Protein AF-A0A0D3ITR9-F1 (afdb_monomer_lite)

Radius of gyration: 21.4 Å; chains: 1; bounding box: 62×52×59 Å

Structure (mmCIF, N/CA/C/O backbone):
data_AF-A0A0D3ITR9-F1
#
_entry.id   AF-A0A0D3ITR9-F1
#
loop_
_atom_site.group_PDB
_atom_site.id
_atom_site.type_symbol
_atom_site.label_atom_id
_atom_site.label_alt_id
_atom_site.label_comp_id
_atom_site.label_asym_id
_atom_site.label_entity_id
_atom_site.label_seq_id
_atom_site.pdbx_PDB_ins_code
_atom_site.Cartn_x
_atom_site.Cartn_y
_atom_site.Cartn_z
_atom_site.occupancy
_atom_site.B_iso_or_equiv
_atom_site.auth_seq_id
_atom_site.auth_comp_id
_atom_site.auth_asym_id
_atom_site.auth_atom_id
_atom_site.pdbx_PDB_model_num
ATOM 1 N N . MET A 1 1 ? 16.496 -7.238 1.302 1.00 46.00 1 MET A N 1
ATOM 2 C CA . MET A 1 1 ? 16.895 -7.034 -0.107 1.00 46.00 1 MET A CA 1
ATOM 3 C C . MET A 1 1 ? 17.589 -5.690 -0.346 1.00 46.00 1 MET A C 1
ATOM 5 O O . MET A 1 1 ? 17.243 -4.972 -1.275 1.00 46.00 1 MET A O 1
ATOM 9 N N . VAL A 1 2 ? 18.622 -5.363 0.435 1.00 45.81 2 VAL A N 1
ATOM 10 C CA . VAL A 1 2 ? 19.565 -4.292 0.055 1.00 45.81 2 VAL A CA 1
ATOM 11 C C . VAL A 1 2 ? 20.448 -4.773 -1.103 1.00 45.81 2 VAL A C 1
ATOM 13 O O . VAL A 1 2 ? 20.710 -4.025 -2.035 1.00 45.81 2 VAL A O 1
ATOM 16 N N . LEU A 1 3 ? 20.787 -6.069 -1.103 1.00 49.59 3 LEU A N 1
ATOM 17 C CA . LEU A 1 3 ? 21.638 -6.697 -2.112 1.00 49.59 3 LEU A CA 1
ATOM 18 C C . LEU A 1 3 ? 21.141 -6.488 -3.558 1.00 49.59 3 LEU A C 1
ATOM 20 O O . LEU A 1 3 ? 21.931 -5.997 -4.349 1.00 49.59 3 LEU A O 1
ATOM 24 N N . PRO A 1 4 ? 19.865 -6.739 -3.930 1.00 70.06 4 PRO A N 1
ATOM 25 C CA . PRO A 1 4 ? 19.417 -6.524 -5.310 1.00 70.06 4 PRO A CA 1
ATOM 26 C C . PRO A 1 4 ? 19.447 -5.055 -5.749 1.00 70.06 4 PRO A C 1
ATOM 28 O O . PRO A 1 4 ? 19.832 -4.775 -6.876 1.00 70.06 4 PRO A O 1
ATOM 31 N N . ALA A 1 5 ? 19.091 -4.111 -4.870 1.00 70.19 5 ALA A N 1
ATOM 32 C CA . ALA A 1 5 ? 19.127 -2.685 -5.203 1.00 70.19 5 ALA A CA 1
ATOM 33 C C . ALA A 1 5 ? 20.569 -2.187 -5.374 1.00 70.19 5 ALA A C 1
ATOM 35 O O . ALA A 1 5 ? 20.883 -1.551 -6.374 1.00 70.19 5 ALA A O 1
ATOM 36 N N . CYS A 1 6 ? 21.463 -2.535 -4.445 1.00 72.31 6 CYS A N 1
ATOM 37 C CA . CYS A 1 6 ? 22.879 -2.188 -4.541 1.00 72.31 6 CYS A CA 1
ATOM 38 C C . CYS A 1 6 ? 23.558 -2.846 -5.749 1.00 72.31 6 CYS A C 1
ATOM 40 O O . CYS A 1 6 ? 24.358 -2.192 -6.410 1.00 72.31 6 CYS A O 1
ATOM 42 N N . LEU A 1 7 ? 23.212 -4.098 -6.073 1.00 77.19 7 LEU A N 1
ATOM 43 C CA . LEU A 1 7 ? 23.708 -4.783 -7.270 1.00 77.19 7 LEU A CA 1
ATOM 44 C C . LEU A 1 7 ? 23.239 -4.079 -8.548 1.00 77.19 7 LEU A C 1
ATOM 46 O O . LEU A 1 7 ? 24.060 -3.820 -9.415 1.00 77.19 7 LEU A O 1
ATOM 50 N N . LEU A 1 8 ? 21.956 -3.712 -8.651 1.00 75.50 8 LEU A N 1
ATOM 51 C CA . LEU A 1 8 ? 21.431 -2.980 -9.812 1.00 75.50 8 LEU A CA 1
ATOM 52 C C . LEU A 1 8 ? 22.090 -1.609 -9.982 1.00 75.50 8 LEU A C 1
ATOM 54 O O . LEU A 1 8 ? 22.419 -1.219 -11.100 1.00 75.50 8 LEU A O 1
ATOM 58 N N . LEU A 1 9 ? 22.300 -0.889 -8.879 1.00 80.06 9 LEU A N 1
ATOM 59 C CA . LEU A 1 9 ? 22.986 0.400 -8.894 1.00 80.06 9 LEU A CA 1
ATOM 60 C C . LEU A 1 9 ? 24.448 0.246 -9.330 1.00 80.06 9 LEU A C 1
ATOM 62 O O . LEU A 1 9 ? 24.927 1.050 -10.121 1.00 80.06 9 LEU A O 1
ATOM 66 N N . ALA A 1 10 ? 25.138 -0.808 -8.888 1.00 81.38 10 ALA A N 1
ATOM 67 C CA . ALA A 1 10 ? 26.527 -1.075 -9.265 1.00 81.38 10 ALA A CA 1
ATOM 68 C C . ALA A 1 10 ? 26.725 -1.343 -10.770 1.00 81.38 10 ALA A C 1
ATOM 70 O O . ALA A 1 10 ? 27.847 -1.242 -11.258 1.00 81.38 10 ALA A O 1
ATOM 71 N N . LEU A 1 11 ? 25.655 -1.659 -11.509 1.00 82.31 11 LEU A N 1
ATOM 72 C CA . LEU A 1 11 ? 25.688 -1.833 -12.965 1.00 82.31 11 LEU A CA 1
ATOM 73 C C . LEU A 1 11 ? 25.574 -0.507 -13.737 1.00 82.31 11 LEU A C 1
ATOM 75 O O . LEU A 1 11 ? 25.723 -0.495 -14.960 1.00 82.31 11 LEU A O 1
ATOM 79 N N . LEU A 1 12 ? 25.288 0.610 -13.061 1.00 81.50 12 LEU A N 1
ATOM 80 C CA . LEU A 1 12 ? 25.178 1.913 -13.708 1.00 81.50 12 LEU A CA 1
ATOM 81 C C . LEU A 1 12 ? 26.560 2.497 -14.051 1.00 81.50 12 LEU A C 1
ATOM 83 O O . LEU A 1 12 ? 27.503 2.359 -13.270 1.00 81.50 12 LEU A O 1
ATOM 87 N N . PRO A 1 13 ? 26.677 3.254 -15.161 1.00 84.44 13 PRO A N 1
ATOM 88 C CA . PRO A 1 13 ? 27.830 4.121 -15.390 1.00 84.44 13 PRO A CA 1
ATOM 89 C C . PRO A 1 13 ? 28.063 5.056 -14.196 1.00 84.44 13 PRO A C 1
ATOM 91 O O . PRO A 1 13 ? 27.100 5.517 -13.582 1.00 84.44 13 PRO A O 1
ATOM 94 N N . LEU A 1 14 ? 29.323 5.401 -13.908 1.00 84.38 14 LEU A N 1
ATOM 95 C CA . LEU A 1 14 ? 29.707 6.143 -12.698 1.00 84.38 14 LEU A CA 1
ATOM 96 C C . LEU A 1 14 ? 28.900 7.439 -12.481 1.00 84.38 14 LEU A C 1
ATOM 98 O O . LEU A 1 14 ? 28.483 7.723 -11.361 1.00 84.38 14 LEU A O 1
ATOM 102 N N . ALA A 1 15 ? 28.627 8.195 -13.550 1.00 79.81 15 ALA A N 1
ATOM 103 C CA . ALA A 1 15 ? 27.822 9.416 -13.481 1.00 79.81 15 ALA A CA 1
ATOM 104 C C . ALA A 1 15 ? 26.361 9.148 -13.062 1.00 79.81 15 ALA A C 1
ATOM 106 O O . ALA A 1 15 ? 25.806 9.871 -12.235 1.00 79.81 15 ALA A O 1
ATOM 107 N N . ASN A 1 16 ? 25.755 8.073 -13.575 1.00 83.62 16 ASN A N 1
ATOM 108 C CA . ASN A 1 16 ? 24.384 7.678 -13.239 1.00 83.62 16 ASN A CA 1
ATOM 109 C C . ASN A 1 16 ? 24.305 7.093 -11.824 1.00 83.62 16 ASN A C 1
ATOM 111 O O . ASN A 1 16 ? 23.349 7.365 -11.100 1.00 83.62 16 ASN A O 1
ATOM 115 N N . LEU A 1 17 ? 25.326 6.336 -11.410 1.00 87.25 17 LEU A N 1
ATOM 116 C CA . LEU A 1 17 ? 25.448 5.836 -10.043 1.00 87.25 17 LEU A CA 1
ATOM 117 C C . LEU A 1 17 ? 25.541 6.992 -9.038 1.00 87.25 17 LEU A C 1
ATOM 119 O O . LEU A 1 17 ? 24.824 6.989 -8.040 1.00 87.25 17 LEU A O 1
ATOM 123 N N . ALA A 1 18 ? 26.372 8.002 -9.312 1.00 87.31 18 ALA A N 1
ATOM 124 C CA . ALA A 1 18 ? 26.504 9.174 -8.449 1.00 87.31 18 ALA A CA 1
ATOM 125 C C . ALA A 1 18 ? 25.170 9.925 -8.294 1.00 87.31 18 ALA A C 1
ATOM 127 O O . ALA A 1 18 ? 24.780 10.255 -7.174 1.00 87.31 18 ALA A O 1
ATOM 128 N N . ALA A 1 19 ? 24.433 10.130 -9.391 1.00 87.75 19 ALA A N 1
ATOM 129 C CA . ALA A 1 19 ? 23.112 10.757 -9.356 1.00 87.75 19 ALA A CA 1
ATOM 130 C C . ALA A 1 19 ? 22.083 9.925 -8.566 1.00 87.75 19 ALA A C 1
ATOM 132 O O . ALA A 1 19 ? 21.346 10.472 -7.745 1.00 87.75 19 ALA A O 1
ATOM 133 N N . ALA A 1 20 ? 22.058 8.603 -8.761 1.00 88.19 20 ALA A N 1
ATOM 134 C CA . ALA A 1 20 ? 21.160 7.708 -8.034 1.00 88.19 20 ALA A CA 1
ATOM 135 C C . ALA A 1 20 ? 21.459 7.690 -6.523 1.00 88.19 20 ALA A C 1
ATOM 137 O O . ALA A 1 20 ? 20.541 7.753 -5.706 1.00 88.19 20 ALA A O 1
ATOM 138 N N . LEU A 1 21 ? 22.737 7.667 -6.135 1.00 90.00 21 LEU A N 1
ATOM 139 C CA . LEU A 1 21 ? 23.144 7.741 -4.729 1.00 90.00 21 LEU A CA 1
ATOM 140 C C . LEU A 1 21 ? 22.855 9.115 -4.113 1.00 90.00 21 LEU A C 1
ATOM 142 O O . LEU A 1 21 ? 22.443 9.179 -2.956 1.00 90.00 21 LEU A O 1
ATOM 146 N N . ALA A 1 22 ? 23.009 10.203 -4.873 1.00 90.81 22 ALA A N 1
ATOM 147 C CA . ALA A 1 22 ? 22.623 11.540 -4.425 1.00 90.81 22 ALA A CA 1
ATOM 148 C C . ALA A 1 22 ? 21.109 11.635 -4.174 1.00 90.81 22 ALA A C 1
ATOM 150 O O . ALA A 1 22 ? 20.695 12.162 -3.141 1.00 90.81 22 ALA A O 1
ATOM 151 N N . LEU A 1 23 ? 20.287 11.063 -5.062 1.00 90.38 23 LEU A N 1
ATOM 152 C CA . LEU A 1 23 ? 18.840 10.950 -4.862 1.00 90.38 23 LEU A CA 1
ATOM 153 C C . LEU A 1 23 ? 18.510 10.138 -3.603 1.00 90.38 23 LEU A C 1
ATOM 155 O O . LEU A 1 23 ? 17.705 10.587 -2.788 1.00 90.38 23 LEU A O 1
ATOM 159 N N . ALA A 1 24 ? 19.146 8.975 -3.417 1.00 91.06 24 ALA A N 1
ATOM 160 C CA . ALA A 1 24 ? 18.960 8.164 -2.216 1.00 91.06 24 ALA A CA 1
ATOM 161 C C . ALA A 1 24 ? 19.299 8.968 -0.953 1.00 91.06 24 ALA A C 1
ATOM 163 O O . ALA A 1 24 ? 18.482 9.045 -0.044 1.00 91.06 24 ALA A O 1
ATOM 164 N N . LEU A 1 25 ? 20.455 9.635 -0.920 1.00 92.38 25 LEU A N 1
ATOM 165 C CA . LEU A 1 25 ? 20.868 10.458 0.217 1.00 92.38 25 LEU A CA 1
ATOM 166 C C . LEU A 1 25 ? 19.870 11.588 0.501 1.00 92.38 25 LEU A C 1
ATOM 168 O O . LEU A 1 25 ? 19.515 11.828 1.654 1.00 92.38 25 LEU A O 1
ATOM 172 N N . PHE A 1 26 ? 19.391 12.268 -0.539 1.00 91.56 26 PHE A N 1
ATOM 173 C CA . PHE A 1 26 ? 18.424 13.353 -0.401 1.00 91.56 26 PHE A CA 1
ATOM 174 C C . PHE A 1 26 ? 17.091 12.865 0.185 1.00 91.56 26 PHE A C 1
ATOM 176 O O . PHE A 1 26 ? 16.560 13.472 1.119 1.00 91.56 26 PHE A O 1
ATOM 183 N N . LEU A 1 27 ? 16.589 11.719 -0.288 1.00 90.88 27 LEU A N 1
ATOM 184 C CA . LEU A 1 27 ? 15.392 11.073 0.256 1.00 90.88 27 LEU A CA 1
ATOM 185 C C . LEU A 1 27 ? 15.614 10.542 1.681 1.00 90.88 27 LEU A C 1
ATOM 187 O O . LEU A 1 27 ? 14.715 10.651 2.510 1.00 90.88 27 LEU A O 1
ATOM 191 N N . SER A 1 28 ? 16.806 10.033 2.003 1.00 91.69 28 SER A N 1
ATOM 192 C CA . SER A 1 28 ? 17.183 9.611 3.359 1.00 91.69 28 SER A CA 1
ATOM 193 C C . SER A 1 28 ? 17.175 10.774 4.350 1.00 91.69 28 SER A C 1
ATOM 195 O O . SER A 1 28 ? 16.631 10.649 5.448 1.00 91.69 28 SER A O 1
ATOM 197 N N . LEU A 1 29 ? 17.739 11.923 3.968 1.00 91.25 29 LEU A N 1
ATOM 198 C CA . LEU A 1 29 ? 17.729 13.136 4.792 1.00 91.25 29 LEU A CA 1
ATOM 199 C C . LEU A 1 29 ? 16.304 13.666 4.986 1.00 91.25 29 LEU A C 1
ATOM 201 O O . LEU A 1 29 ? 15.936 14.052 6.096 1.00 91.25 29 LEU A O 1
ATOM 205 N N . SER A 1 30 ? 15.494 13.635 3.926 1.00 90.44 30 SER A N 1
ATOM 206 C CA . SER A 1 30 ? 14.067 13.954 3.983 1.00 90.44 30 SER A CA 1
ATOM 207 C C . SER A 1 30 ? 13.325 13.034 4.961 1.00 90.44 30 SER A C 1
ATOM 209 O O . SER A 1 30 ? 12.625 13.522 5.843 1.00 90.44 30 SER A O 1
ATOM 211 N N . ALA A 1 31 ? 13.515 11.716 4.856 1.00 88.06 31 ALA A N 1
ATOM 212 C CA . ALA A 1 31 ? 12.927 10.723 5.755 1.00 88.06 31 ALA A CA 1
ATOM 213 C C . ALA A 1 31 ? 13.324 10.946 7.218 1.00 88.06 31 ALA A C 1
ATOM 215 O O . ALA A 1 31 ? 12.486 10.864 8.112 1.00 88.06 31 ALA A O 1
ATOM 216 N N . TRP A 1 32 ? 14.598 11.250 7.474 1.00 89.38 32 TRP A N 1
ATOM 217 C CA . TRP A 1 32 ? 15.082 11.525 8.824 1.00 89.38 32 TRP A CA 1
ATOM 218 C C . TRP A 1 32 ? 14.385 12.743 9.446 1.00 89.38 32 TRP A C 1
ATOM 220 O O . TRP A 1 32 ? 13.970 12.687 10.605 1.00 89.38 32 TRP A O 1
ATOM 230 N N . ARG A 1 33 ? 14.193 13.822 8.672 1.00 86.56 33 ARG A N 1
ATOM 231 C CA . ARG A 1 33 ? 13.447 15.005 9.136 1.00 86.56 33 ARG A CA 1
ATOM 232 C C . ARG A 1 33 ? 11.988 14.673 9.435 1.00 86.56 33 ARG A C 1
ATOM 234 O O . ARG A 1 33 ? 11.494 15.072 10.488 1.00 86.56 33 ARG A O 1
ATOM 241 N N . MET A 1 34 ? 11.350 13.876 8.577 1.00 84.12 34 MET A N 1
ATOM 242 C CA . MET A 1 34 ? 9.985 13.389 8.795 1.00 84.12 34 MET A CA 1
ATOM 243 C C . MET A 1 34 ? 9.861 12.595 10.100 1.00 84.12 34 MET A C 1
ATOM 245 O O . MET A 1 34 ? 8.958 12.861 10.885 1.00 84.12 34 MET A O 1
ATOM 249 N N . CYS A 1 35 ? 10.795 11.678 10.387 1.00 84.06 35 CYS A N 1
ATOM 250 C CA . CYS A 1 35 ? 10.818 10.946 11.660 1.00 84.06 35 CYS A CA 1
ATOM 251 C C . CYS A 1 35 ? 10.842 11.898 12.867 1.00 84.06 35 CYS A C 1
ATOM 253 O O . CYS A 1 35 ? 10.150 11.666 13.857 1.00 84.06 35 CYS A O 1
ATOM 255 N N . ALA A 1 36 ? 11.637 12.970 12.796 1.00 82.06 36 ALA A N 1
ATOM 256 C CA . ALA A 1 36 ? 11.747 13.939 13.882 1.00 82.06 36 ALA A CA 1
ATOM 257 C C . ALA A 1 36 ? 10.463 14.771 14.068 1.00 82.06 36 ALA A C 1
ATOM 259 O O . ALA A 1 36 ? 10.112 15.112 15.198 1.00 82.06 36 ALA A O 1
ATOM 260 N N . GLU A 1 37 ? 9.762 15.106 12.984 1.00 78.50 37 GLU A N 1
ATOM 261 C CA . GLU A 1 37 ? 8.460 15.790 13.022 1.00 78.50 37 GLU A CA 1
ATOM 262 C C . GLU A 1 37 ? 7.361 14.906 13.610 1.00 78.50 37 GLU A C 1
ATOM 264 O O . GLU A 1 37 ? 6.583 15.371 14.445 1.00 78.50 37 GLU A O 1
ATOM 269 N N . ASP A 1 38 ? 7.343 13.630 13.232 1.00 77.50 38 ASP A N 1
ATOM 270 C CA . ASP A 1 38 ? 6.396 12.636 13.730 1.00 77.50 38 ASP A CA 1
ATOM 271 C C . ASP A 1 38 ? 6.494 12.448 15.243 1.00 77.50 38 ASP A C 1
ATOM 273 O O . ASP A 1 38 ? 5.473 12.468 15.924 1.00 77.50 38 ASP A O 1
ATOM 277 N N . VAL A 1 39 ? 7.715 12.344 15.783 1.00 76.12 39 VAL A N 1
ATOM 278 C CA . VAL A 1 39 ? 7.947 12.262 17.236 1.00 76.12 39 VAL A CA 1
ATOM 279 C C . VAL A 1 39 ? 7.357 13.476 17.946 1.00 76.12 39 VAL A C 1
ATOM 281 O O . VAL A 1 39 ? 6.653 13.327 18.941 1.00 76.12 39 VAL A O 1
ATOM 284 N N . ARG A 1 40 ? 7.602 14.685 17.423 1.00 76.06 40 ARG A N 1
ATOM 285 C CA . ARG A 1 40 ? 7.054 15.921 18.004 1.00 76.06 40 ARG A CA 1
ATOM 286 C C . ARG A 1 40 ? 5.525 15.932 17.958 1.00 76.06 40 ARG A C 1
ATOM 288 O O . ARG A 1 40 ? 4.890 16.289 18.945 1.00 76.06 40 ARG A O 1
ATOM 295 N N . CYS A 1 41 ? 4.945 15.514 16.835 1.00 70.06 41 CYS A N 1
ATOM 296 C CA . CYS A 1 41 ? 3.500 15.421 16.649 1.00 70.06 41 CYS A CA 1
ATOM 297 C C . CYS A 1 41 ? 2.848 14.411 17.604 1.00 70.06 41 CYS A C 1
ATOM 299 O O . CYS A 1 41 ? 1.878 14.746 18.282 1.00 70.06 41 CYS A O 1
ATOM 301 N N . ALA A 1 42 ? 3.382 13.190 17.668 1.00 73.31 42 ALA A N 1
ATOM 302 C CA . ALA A 1 42 ? 2.859 12.117 18.505 1.00 73.31 42 ALA A CA 1
ATOM 303 C C . ALA A 1 42 ? 3.012 12.440 19.998 1.00 73.31 42 ALA A C 1
ATOM 305 O O . ALA A 1 42 ? 2.080 12.225 20.768 1.00 73.31 42 ALA A O 1
ATOM 306 N N . ALA A 1 43 ? 4.139 13.030 20.413 1.00 75.88 43 ALA A N 1
ATOM 307 C CA . ALA A 1 43 ? 4.336 13.480 21.791 1.00 75.88 43 ALA A CA 1
ATOM 308 C C . ALA A 1 43 ? 3.340 14.578 22.206 1.00 75.88 43 ALA A C 1
ATOM 310 O O . ALA A 1 43 ? 2.893 14.587 23.348 1.00 75.88 43 ALA A O 1
ATOM 311 N N . ALA A 1 44 ? 2.960 15.474 21.289 1.00 76.75 44 ALA A N 1
ATOM 312 C CA . ALA A 1 44 ? 1.983 16.526 21.570 1.00 76.75 44 ALA A CA 1
ATOM 313 C C . ALA A 1 44 ? 0.532 16.013 21.635 1.00 76.75 44 ALA A C 1
ATOM 315 O O . ALA A 1 44 ? -0.273 16.569 22.378 1.00 76.75 44 ALA A O 1
ATOM 316 N N . ARG A 1 45 ? 0.183 14.981 20.852 1.00 74.31 45 ARG A N 1
ATOM 317 C CA . ARG A 1 45 ? -1.206 14.501 20.703 1.00 74.31 45 ARG A CA 1
ATOM 318 C C . ARG A 1 45 ? -1.538 13.246 21.509 1.00 74.31 45 ARG A C 1
ATOM 320 O O . ARG A 1 45 ? -2.683 13.080 21.915 1.00 74.31 45 ARG A O 1
ATOM 327 N N . ALA A 1 46 ? -0.567 12.364 21.730 1.00 73.56 46 ALA A N 1
ATOM 328 C CA . ALA A 1 46 ? -0.766 11.065 22.368 1.00 73.56 46 ALA A CA 1
ATOM 329 C C . ALA A 1 46 ? 0.461 10.643 23.215 1.00 73.56 46 ALA A C 1
ATOM 331 O O . ALA A 1 46 ? 1.058 9.589 22.950 1.00 73.56 46 ALA A O 1
ATOM 332 N N . PRO A 1 47 ? 0.851 11.439 24.236 1.00 73.19 47 PRO A N 1
ATOM 333 C CA . PRO A 1 47 ? 2.113 11.278 24.970 1.00 73.19 47 PRO A CA 1
ATOM 334 C C . PRO A 1 47 ? 2.259 9.916 25.664 1.00 73.19 47 PRO A C 1
ATOM 336 O O . PRO A 1 47 ? 3.353 9.350 25.677 1.00 73.19 47 PRO A O 1
ATOM 339 N N . ASP A 1 48 ? 1.159 9.352 26.165 1.00 74.94 48 ASP A N 1
ATOM 340 C CA . ASP A 1 48 ? 1.154 8.108 26.950 1.00 74.94 48 ASP A CA 1
ATOM 341 C C . ASP A 1 48 ? 1.106 6.831 26.099 1.00 74.94 48 ASP A C 1
ATOM 343 O O . ASP A 1 48 ? 0.976 5.720 26.614 1.00 74.94 48 ASP A O 1
ATOM 347 N N . THR A 1 49 ? 1.198 6.962 24.776 1.00 68.31 49 THR A N 1
ATOM 348 C CA . THR A 1 49 ? 1.143 5.815 23.868 1.00 68.31 49 THR A CA 1
ATOM 349 C C . THR A 1 49 ? 2.540 5.314 23.508 1.00 68.31 49 THR A C 1
ATOM 351 O O . THR A 1 49 ? 3.490 6.096 23.471 1.00 68.31 49 THR A O 1
ATOM 354 N N . PRO A 1 50 ? 2.702 4.029 23.140 1.00 63.88 50 PRO A N 1
ATOM 355 C CA . PRO A 1 50 ? 3.973 3.520 22.615 1.00 63.88 50 PRO A CA 1
ATOM 356 C C . PRO A 1 50 ? 4.492 4.278 21.378 1.00 63.88 50 PRO A C 1
ATOM 358 O O . PRO A 1 50 ? 5.675 4.189 21.054 1.00 63.88 50 PRO A O 1
ATOM 361 N N . TYR A 1 51 ? 3.622 5.028 20.695 1.00 64.00 51 TYR A N 1
ATOM 362 C CA . TYR A 1 51 ? 3.919 5.770 19.473 1.00 64.00 51 TYR A CA 1
ATOM 363 C C . TYR A 1 51 ? 4.555 7.146 19.718 1.00 64.00 51 TYR A C 1
ATOM 365 O O . TYR A 1 51 ? 5.227 7.665 18.828 1.00 64.00 51 TYR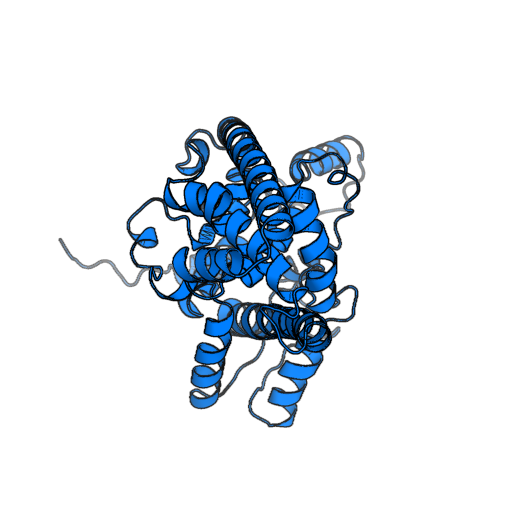 A O 1
ATOM 373 N N . SER A 1 52 ? 4.435 7.713 20.926 1.00 68.81 52 SER A N 1
ATOM 374 C CA . SER A 1 52 ? 5.061 9.001 21.279 1.00 68.81 52 SER A CA 1
ATOM 375 C C . SER A 1 52 ? 6.591 8.960 21.246 1.00 68.81 52 SER A C 1
ATOM 377 O O . SER A 1 52 ? 7.252 9.992 21.143 1.00 68.81 52 SER A O 1
ATOM 379 N N . ARG A 1 53 ? 7.166 7.752 21.292 1.00 71.38 53 ARG A N 1
ATOM 380 C CA . ARG A 1 53 ? 8.613 7.502 21.250 1.00 71.38 53 ARG A CA 1
ATOM 381 C C . ARG A 1 53 ? 9.190 7.486 19.831 1.00 71.38 53 ARG A C 1
ATOM 383 O O . ARG A 1 53 ? 10.404 7.361 19.685 1.00 71.38 53 ARG A O 1
ATOM 390 N N . GLY A 1 54 ? 8.346 7.626 18.807 1.00 73.88 54 GLY A N 1
ATOM 391 C CA . GLY A 1 54 ? 8.755 7.610 17.406 1.00 73.88 54 GLY A CA 1
ATOM 392 C C . GLY A 1 54 ? 8.825 6.221 16.773 1.00 73.88 54 GLY A C 1
ATOM 393 O O . GLY A 1 54 ? 8.477 5.217 17.404 1.00 73.88 54 GLY A O 1
ATOM 394 N N . PRO A 1 55 ? 9.275 6.155 15.507 1.00 78.44 55 PRO A N 1
ATOM 395 C CA . PRO A 1 55 ? 9.405 4.899 14.783 1.00 78.44 55 PRO A CA 1
ATOM 396 C C . PRO A 1 55 ? 10.430 3.983 15.456 1.00 78.44 55 PRO A C 1
ATOM 398 O O . PRO A 1 55 ? 11.496 4.422 15.891 1.00 78.44 55 PRO A O 1
ATOM 401 N N . ASN A 1 56 ? 10.136 2.683 15.498 1.00 78.81 56 ASN A N 1
ATOM 402 C CA . ASN A 1 56 ? 11.110 1.696 15.960 1.00 78.81 56 ASN A CA 1
ATOM 403 C C . ASN A 1 56 ? 12.296 1.586 14.975 1.00 78.81 56 ASN A C 1
ATOM 405 O O . ASN A 1 56 ? 12.235 2.076 13.845 1.00 78.81 56 ASN A O 1
ATOM 409 N N . GLY A 1 57 ? 13.373 0.900 15.374 1.00 79.31 57 GLY A N 1
ATOM 410 C CA . GLY A 1 57 ? 14.569 0.756 14.534 1.00 79.31 57 GLY A CA 1
ATOM 411 C C . GLY A 1 57 ? 14.287 0.179 13.139 1.00 79.31 57 GLY A C 1
ATOM 412 O O . GLY A 1 57 ? 14.870 0.640 12.163 1.00 79.31 57 GLY A O 1
ATOM 413 N N . TYR A 1 58 ? 13.340 -0.757 13.013 1.00 77.50 58 TYR A N 1
ATOM 414 C CA . TYR A 1 58 ? 12.957 -1.331 11.720 1.00 77.50 58 TYR A CA 1
ATOM 415 C C . TYR A 1 58 ? 12.230 -0.325 10.827 1.00 77.50 58 TYR A C 1
ATOM 417 O O . TYR A 1 58 ? 12.583 -0.191 9.656 1.00 77.50 58 TYR A O 1
ATOM 425 N N . GLN A 1 59 ? 11.245 0.397 11.367 1.00 79.81 59 GLN A N 1
ATOM 426 C CA . GLN A 1 59 ? 10.538 1.464 10.654 1.00 79.81 59 GLN A CA 1
ATOM 427 C C . GLN A 1 59 ? 11.520 2.558 10.229 1.00 79.81 59 GLN A C 1
ATOM 429 O O . GLN A 1 59 ? 11.535 2.962 9.068 1.00 79.81 59 GLN A O 1
ATOM 434 N N . PHE A 1 60 ? 12.406 2.970 11.138 1.00 83.75 60 PHE A N 1
ATOM 435 C CA . PHE A 1 60 ? 13.432 3.963 10.856 1.00 83.75 60 PHE A CA 1
ATOM 436 C C . PHE A 1 60 ? 14.357 3.508 9.722 1.00 83.75 60 PHE A C 1
ATOM 438 O O . PHE A 1 60 ? 14.504 4.228 8.737 1.00 83.75 60 PHE A O 1
ATOM 445 N N . THR A 1 61 ? 14.934 2.302 9.794 1.00 83.44 61 THR A N 1
ATOM 446 C CA . THR A 1 61 ? 15.786 1.753 8.723 1.00 83.44 61 THR A CA 1
ATOM 447 C C . THR A 1 61 ? 15.027 1.606 7.405 1.00 83.44 61 THR A C 1
ATOM 449 O O . THR A 1 61 ? 15.577 1.885 6.339 1.00 83.44 61 THR A O 1
ATOM 452 N N . MET A 1 62 ? 13.759 1.198 7.449 1.00 81.25 62 MET A N 1
ATOM 453 C CA . MET A 1 62 ? 12.942 1.046 6.250 1.00 81.25 62 MET A CA 1
ATOM 454 C C . MET A 1 62 ? 12.770 2.378 5.513 1.00 81.25 62 MET A C 1
ATOM 456 O O . MET A 1 62 ? 13.050 2.431 4.317 1.00 81.25 62 MET A O 1
ATOM 460 N N . VAL A 1 63 ? 12.392 3.454 6.207 1.00 82.00 63 VAL A N 1
ATOM 461 C CA . VAL A 1 63 ? 12.092 4.742 5.553 1.00 82.00 63 VAL A CA 1
ATOM 462 C C . VAL A 1 63 ? 13.351 5.557 5.264 1.00 82.00 63 VAL A C 1
ATOM 464 O O . VAL A 1 63 ? 13.411 6.238 4.247 1.00 82.00 63 VAL A O 1
ATOM 467 N N . THR A 1 64 ? 14.376 5.485 6.117 1.00 87.12 64 THR A N 1
ATOM 468 C CA . THR A 1 64 ? 15.603 6.289 5.947 1.00 87.12 64 THR A CA 1
ATOM 469 C C . THR A 1 64 ? 16.664 5.619 5.084 1.00 87.12 64 THR A C 1
ATOM 471 O O . THR A 1 64 ? 17.526 6.315 4.559 1.00 87.12 64 THR A O 1
ATOM 474 N N . VAL A 1 65 ? 16.617 4.296 4.900 1.00 85.94 65 VAL A N 1
ATOM 475 C CA . VAL A 1 65 ? 17.640 3.559 4.139 1.00 85.94 65 VAL A CA 1
ATOM 476 C C . VAL A 1 65 ? 17.018 2.749 3.010 1.00 85.94 65 VAL A C 1
ATOM 478 O O . VAL A 1 65 ? 17.355 2.957 1.846 1.00 85.94 65 VAL A O 1
ATOM 481 N N . LEU A 1 66 ? 16.111 1.820 3.326 1.00 82.75 66 LEU A N 1
ATOM 482 C CA . LEU A 1 66 ? 15.640 0.845 2.335 1.00 82.75 66 LEU A CA 1
ATOM 483 C C . LEU A 1 66 ? 14.808 1.495 1.227 1.00 82.75 66 LEU A C 1
ATOM 485 O O . LEU A 1 66 ? 15.081 1.254 0.052 1.00 82.75 66 LEU A O 1
ATOM 489 N N . LEU A 1 67 ? 13.835 2.329 1.595 1.00 81.88 67 LEU A N 1
ATOM 490 C CA . LEU A 1 67 ? 12.957 3.022 0.657 1.00 81.88 67 LEU A CA 1
ATOM 491 C C . LEU A 1 67 ? 13.754 3.963 -0.274 1.00 81.88 67 LEU A C 1
ATOM 493 O O . LEU A 1 67 ? 13.626 3.805 -1.488 1.00 81.88 67 LEU A O 1
ATOM 497 N N . PRO A 1 68 ? 14.638 4.857 0.218 1.00 86.94 68 PRO A N 1
ATOM 498 C CA . PRO A 1 68 ? 15.488 5.688 -0.636 1.00 86.94 68 PRO A CA 1
ATOM 499 C C . PRO A 1 68 ? 16.354 4.903 -1.623 1.00 86.94 68 PRO A C 1
ATOM 501 O O . PRO A 1 68 ? 16.410 5.257 -2.799 1.00 86.94 68 PRO A O 1
ATOM 504 N N . LEU A 1 69 ? 16.993 3.814 -1.178 1.00 84.81 69 LEU A N 1
ATOM 505 C CA . LEU A 1 69 ? 17.819 2.973 -2.052 1.00 84.81 69 LEU A CA 1
ATOM 506 C C . LEU A 1 69 ? 16.993 2.275 -3.137 1.00 84.81 69 LEU A C 1
ATOM 508 O O . LEU A 1 69 ? 17.453 2.125 -4.267 1.00 84.81 69 LEU A O 1
ATOM 512 N N . GLN A 1 70 ? 15.777 1.849 -2.805 1.00 81.56 70 GLN A N 1
ATOM 513 C CA . GLN A 1 70 ? 14.870 1.202 -3.750 1.00 81.56 70 GLN A CA 1
ATOM 514 C C . GLN A 1 70 ? 14.266 2.184 -4.757 1.00 81.56 70 GLN A C 1
ATOM 516 O O . GLN A 1 70 ? 14.089 1.836 -5.921 1.00 81.56 70 GLN A O 1
ATOM 521 N N . VAL A 1 71 ? 13.975 3.415 -4.334 1.00 83.00 71 VAL A N 1
ATOM 522 C CA . VAL A 1 71 ? 13.576 4.489 -5.252 1.00 83.00 71 VAL A CA 1
ATOM 523 C C . VAL A 1 71 ? 14.739 4.831 -6.179 1.00 83.00 71 VAL A C 1
ATOM 525 O O . VAL A 1 71 ? 14.556 4.911 -7.391 1.00 83.00 71 VAL A O 1
ATOM 528 N N . ALA A 1 72 ? 15.952 4.966 -5.641 1.00 85.50 72 ALA A N 1
ATOM 529 C CA . ALA A 1 72 ? 17.140 5.227 -6.442 1.00 85.50 72 ALA A CA 1
ATOM 530 C C . ALA A 1 72 ? 17.418 4.112 -7.459 1.00 85.50 72 ALA A C 1
ATOM 532 O O . ALA A 1 72 ? 17.780 4.412 -8.596 1.00 85.50 72 ALA A O 1
ATOM 533 N N . SER A 1 73 ? 17.194 2.840 -7.112 1.00 83.19 73 SER A N 1
ATOM 534 C CA . SER A 1 73 ? 17.380 1.736 -8.060 1.00 83.19 73 SER A CA 1
ATOM 535 C C . SER A 1 73 ? 16.369 1.733 -9.211 1.00 83.19 73 SER A C 1
ATOM 537 O O . SER A 1 73 ? 16.638 1.110 -10.236 1.00 83.19 73 SER A O 1
ATOM 539 N N . LEU A 1 74 ? 15.251 2.471 -9.127 1.00 81.75 74 LEU A N 1
ATOM 540 C CA . LEU A 1 74 ? 14.369 2.669 -10.284 1.00 81.75 74 LEU A CA 1
ATOM 541 C C . LEU A 1 74 ? 15.023 3.478 -11.406 1.00 81.75 74 LEU A C 1
ATOM 543 O O . LEU A 1 74 ? 14.617 3.338 -12.557 1.00 81.75 74 LEU A O 1
ATOM 547 N N . THR A 1 75 ? 16.058 4.273 -11.117 1.00 81.25 75 THR A N 1
ATOM 548 C CA . THR A 1 75 ? 16.824 4.965 -12.169 1.00 81.25 75 THR A CA 1
ATOM 549 C C . THR A 1 75 ? 17.478 3.976 -13.141 1.00 81.25 75 THR A C 1
ATOM 551 O O . THR A 1 75 ? 17.657 4.296 -14.317 1.00 81.25 75 THR A O 1
ATOM 554 N N . CYS A 1 76 ? 17.727 2.733 -12.707 1.00 80.81 76 CYS A N 1
ATOM 555 C CA . CYS A 1 76 ? 18.204 1.657 -13.571 1.00 80.81 76 CYS A CA 1
ATOM 556 C C . CYS A 1 76 ? 17.204 1.287 -14.677 1.00 80.81 76 CYS A C 1
ATOM 558 O O . CYS A 1 76 ? 17.634 0.820 -15.727 1.00 80.81 76 CYS A O 1
ATOM 560 N N . LEU A 1 77 ? 15.896 1.527 -14.494 1.00 79.12 77 LEU A N 1
ATOM 561 C CA . LEU A 1 77 ? 14.879 1.238 -15.518 1.00 79.12 77 LEU A CA 1
ATOM 562 C C . LEU A 1 77 ? 15.055 2.078 -16.784 1.00 79.12 77 LEU A C 1
ATOM 564 O O . LEU A 1 77 ? 14.679 1.640 -17.867 1.00 79.12 77 LEU A O 1
ATOM 568 N N . ALA A 1 78 ? 15.639 3.269 -16.650 1.00 77.50 78 ALA A N 1
ATOM 569 C CA . ALA A 1 78 ? 15.944 4.147 -17.772 1.00 77.50 78 ALA A CA 1
ATOM 570 C C . ALA A 1 78 ? 17.291 3.817 -18.439 1.00 77.50 78 ALA A C 1
ATOM 572 O O . ALA A 1 78 ? 17.633 4.435 -19.443 1.00 77.50 78 ALA A O 1
ATOM 573 N N . SER A 1 79 ? 18.067 2.870 -17.896 1.00 78.44 79 SER A N 1
ATOM 574 C CA . SER A 1 79 ? 19.394 2.523 -18.401 1.00 78.44 79 SER A CA 1
ATOM 575 C C . SER A 1 79 ? 19.340 1.294 -19.315 1.00 78.44 79 SER A C 1
ATOM 577 O O . SER A 1 79 ? 19.131 0.186 -18.816 1.00 78.44 79 SER A O 1
ATOM 579 N N . PRO A 1 80 ? 19.625 1.431 -20.626 1.00 76.56 80 PRO A N 1
ATOM 580 C CA . PRO A 1 80 ? 19.709 0.292 -21.544 1.00 76.56 80 PRO A CA 1
ATOM 581 C C . PRO A 1 80 ? 20.787 -0.734 -21.165 1.00 76.56 80 PRO A C 1
ATOM 583 O O . PRO A 1 80 ? 20.706 -1.891 -21.562 1.00 76.56 80 PRO A O 1
ATOM 586 N N . ALA A 1 81 ? 21.790 -0.315 -20.384 1.00 75.75 81 ALA A N 1
ATOM 587 C CA . ALA A 1 81 ? 22.853 -1.183 -19.881 1.00 75.75 81 ALA A CA 1
ATOM 588 C C . ALA A 1 81 ? 22.356 -2.196 -18.835 1.00 75.75 81 ALA A C 1
ATOM 590 O O . ALA A 1 81 ? 22.980 -3.235 -18.644 1.00 75.75 81 ALA A O 1
ATOM 591 N N . VAL A 1 82 ? 21.238 -1.893 -18.165 1.00 75.69 82 VAL A N 1
ATOM 592 C CA . VAL A 1 82 ? 20.642 -2.738 -17.118 1.00 75.69 82 VAL A CA 1
ATOM 593 C C . VAL A 1 82 ? 19.316 -3.339 -17.585 1.00 75.69 82 VAL A C 1
ATOM 595 O O . VAL A 1 82 ? 19.019 -4.494 -17.289 1.00 75.69 82 VAL A O 1
ATOM 598 N N . VAL A 1 83 ? 18.523 -2.574 -18.338 1.00 80.12 83 VAL A N 1
ATOM 599 C CA . VAL A 1 83 ? 17.215 -2.979 -18.856 1.00 80.12 83 VAL A CA 1
ATOM 600 C C . VAL A 1 83 ? 17.233 -2.904 -20.385 1.00 80.12 83 VAL A C 1
ATOM 602 O O . VAL A 1 83 ? 17.179 -1.803 -20.926 1.00 80.12 83 VAL A O 1
ATOM 605 N N . PRO A 1 84 ? 17.236 -4.045 -21.103 1.00 81.75 84 PRO A N 1
ATOM 606 C CA . PRO A 1 84 ? 17.323 -4.064 -22.569 1.00 81.75 84 PRO A CA 1
ATOM 607 C C . PRO A 1 84 ? 16.202 -3.294 -23.285 1.00 81.75 84 PRO A C 1
ATOM 609 O O . PRO A 1 84 ? 16.386 -2.797 -24.395 1.00 81.75 84 PRO A O 1
ATOM 612 N N . HIS A 1 85 ? 15.030 -3.184 -22.650 1.00 85.12 85 HIS A N 1
ATOM 613 C CA . HIS A 1 85 ? 13.843 -2.526 -23.197 1.00 85.12 85 HIS A CA 1
ATOM 614 C C . HIS A 1 85 ? 13.277 -1.495 -22.202 1.00 85.12 85 HIS A C 1
ATOM 616 O O . HIS A 1 85 ? 12.251 -1.751 -21.564 1.00 85.12 85 HIS A O 1
ATOM 622 N N . PRO A 1 86 ? 13.920 -0.323 -22.043 1.00 82.25 86 PRO A N 1
ATOM 623 C CA . PRO A 1 86 ? 13.565 0.644 -21.001 1.00 82.25 86 PRO A CA 1
ATOM 624 C C . PRO A 1 86 ? 12.151 1.213 -21.180 1.00 82.25 86 PRO A C 1
ATOM 626 O O . PRO A 1 86 ? 11.423 1.356 -20.206 1.00 82.25 86 PRO A O 1
ATOM 629 N N . LEU A 1 87 ? 11.701 1.446 -22.420 1.00 85.19 87 LEU A N 1
ATOM 630 C CA . LEU A 1 87 ? 10.329 1.899 -22.689 1.00 85.19 87 LEU A CA 1
ATOM 631 C C . LEU A 1 87 ? 9.281 0.876 -22.230 1.00 85.19 87 LEU A C 1
ATOM 633 O O . LEU A 1 87 ? 8.285 1.248 -21.616 1.00 85.19 87 LEU A O 1
ATOM 637 N N . LEU A 1 88 ? 9.523 -0.416 -22.475 1.00 83.94 88 LEU A N 1
ATOM 638 C CA . LEU A 1 88 ? 8.626 -1.471 -22.011 1.00 83.94 88 LEU A CA 1
ATOM 639 C C . LEU A 1 88 ? 8.602 -1.532 -20.480 1.00 83.94 88 LEU A C 1
ATOM 641 O O . LEU A 1 88 ? 7.532 -1.667 -19.899 1.00 83.94 88 LEU A O 1
ATOM 645 N N . ALA A 1 89 ? 9.753 -1.381 -19.821 1.00 80.12 89 ALA A N 1
ATOM 646 C CA . ALA A 1 89 ? 9.826 -1.352 -18.363 1.00 80.12 89 ALA A CA 1
ATOM 647 C C . ALA A 1 89 ? 9.104 -0.136 -17.757 1.00 80.12 89 ALA A C 1
ATOM 649 O O . ALA A 1 89 ? 8.402 -0.276 -16.753 1.00 80.12 89 ALA A O 1
ATOM 650 N N . LEU A 1 90 ? 9.215 1.033 -18.395 1.00 79.94 90 LEU A N 1
ATOM 651 C CA . LEU A 1 90 ? 8.508 2.253 -18.000 1.00 79.94 90 LEU A CA 1
ATOM 652 C C . LEU A 1 90 ? 6.986 2.136 -18.162 1.00 79.94 90 LEU A C 1
ATOM 654 O O . LEU A 1 90 ? 6.259 2.748 -17.388 1.00 79.94 90 LEU A O 1
ATOM 658 N N . LEU A 1 91 ? 6.497 1.332 -19.112 1.00 82.94 91 LEU A N 1
ATOM 659 C CA . LEU A 1 91 ? 5.067 1.026 -19.262 1.00 82.94 91 LEU A CA 1
ATOM 660 C C . LEU A 1 91 ? 4.600 -0.096 -18.321 1.00 82.94 91 LEU A C 1
ATOM 662 O O . LEU A 1 91 ? 3.498 -0.042 -17.775 1.00 82.94 91 LEU A O 1
ATOM 666 N N . ALA A 1 92 ? 5.438 -1.111 -18.105 1.00 82.19 92 ALA A N 1
ATOM 667 C CA . ALA A 1 92 ? 5.117 -2.263 -17.270 1.00 82.19 92 ALA A CA 1
ATOM 668 C C . ALA A 1 92 ? 5.038 -1.905 -15.780 1.00 82.19 92 ALA A C 1
ATOM 670 O O . ALA A 1 92 ? 4.213 -2.469 -15.060 1.00 82.19 92 ALA A O 1
ATOM 671 N N . LEU A 1 93 ? 5.863 -0.964 -15.307 1.00 80.19 93 LEU A N 1
ATOM 672 C CA . LEU A 1 93 ? 5.879 -0.567 -13.900 1.00 80.19 93 LEU A CA 1
ATOM 673 C C . LEU A 1 93 ? 4.528 0.032 -13.450 1.00 80.19 93 LEU A C 1
ATOM 675 O O . LEU A 1 93 ? 3.956 -0.513 -12.508 1.00 80.19 93 LEU A O 1
ATOM 679 N N . PRO A 1 94 ? 3.951 1.062 -14.102 1.00 79.44 94 PRO A N 1
ATOM 680 C CA . PRO A 1 94 ? 2.616 1.562 -13.767 1.00 79.44 94 PRO A CA 1
ATOM 681 C C . PRO A 1 94 ? 1.532 0.480 -13.800 1.00 79.44 94 PRO A C 1
ATOM 683 O O . PRO A 1 94 ? 0.710 0.416 -12.888 1.00 79.44 94 PRO A O 1
ATOM 686 N N . ALA A 1 95 ? 1.551 -0.409 -14.799 1.00 83.19 95 ALA A N 1
ATOM 687 C CA . ALA A 1 95 ? 0.593 -1.512 -14.891 1.00 83.19 95 ALA A CA 1
ATOM 688 C C . ALA A 1 95 ? 0.704 -2.470 -13.691 1.00 83.19 95 ALA A C 1
ATOM 690 O O . ALA A 1 95 ? -0.306 -2.853 -13.096 1.00 83.19 95 ALA A O 1
ATOM 691 N N . LEU A 1 96 ? 1.932 -2.804 -13.281 1.00 84.38 96 LEU A N 1
ATOM 692 C CA . LEU A 1 96 ? 2.192 -3.609 -12.090 1.00 84.38 96 LEU A CA 1
ATOM 693 C C . LEU A 1 96 ? 1.704 -2.911 -10.813 1.00 84.38 96 LEU A C 1
ATOM 695 O O . LEU A 1 96 ? 1.142 -3.570 -9.938 1.00 84.38 96 LEU A O 1
ATOM 699 N N . LEU A 1 97 ? 1.888 -1.592 -10.701 1.00 82.00 97 LEU A N 1
ATOM 700 C CA . LEU A 1 97 ? 1.397 -0.805 -9.566 1.00 82.00 97 LEU A CA 1
ATOM 701 C C . LEU A 1 97 ? -0.133 -0.826 -9.501 1.00 82.00 97 LEU A C 1
ATOM 703 O O . LEU A 1 97 ? -0.696 -1.128 -8.452 1.00 82.00 97 LEU A O 1
ATOM 707 N N . VAL A 1 98 ? -0.818 -0.596 -10.624 1.00 84.81 98 VAL A N 1
ATOM 708 C CA . VAL A 1 98 ? -2.286 -0.680 -10.693 1.00 84.81 98 VAL A CA 1
ATOM 709 C C . VAL A 1 98 ? -2.777 -2.084 -10.335 1.00 84.81 98 VAL A C 1
ATOM 711 O O . VAL A 1 98 ? -3.750 -2.213 -9.598 1.00 84.81 98 VAL A O 1
ATOM 714 N N . PHE A 1 99 ? -2.095 -3.146 -10.770 1.00 88.25 99 PHE A N 1
ATOM 715 C CA . PHE A 1 99 ? -2.460 -4.514 -10.396 1.00 88.25 99 PHE A CA 1
ATOM 716 C C . PHE A 1 99 ? -2.271 -4.790 -8.896 1.00 88.25 99 PHE A C 1
ATOM 718 O O . PHE A 1 99 ? -3.190 -5.270 -8.226 1.00 88.25 99 PHE A O 1
ATOM 725 N N . LYS A 1 100 ? -1.100 -4.465 -8.335 1.00 87.38 100 LYS A N 1
ATOM 726 C CA . LYS A 1 100 ? -0.815 -4.687 -6.907 1.00 87.38 100 LYS A CA 1
ATOM 727 C C . LYS A 1 100 ? -1.762 -3.888 -6.011 1.00 87.38 100 LYS A C 1
ATOM 729 O O . LYS A 1 100 ? -2.249 -4.411 -5.012 1.00 87.38 100 LYS A O 1
ATOM 734 N N . ASN A 1 101 ? -2.066 -2.652 -6.386 1.00 85.88 101 ASN A N 1
ATOM 735 C CA . ASN A 1 101 ? -2.844 -1.749 -5.544 1.00 85.88 101 ASN A CA 1
ATOM 736 C C . ASN A 1 101 ? -4.342 -1.884 -5.789 1.00 85.88 101 ASN A C 1
ATOM 738 O O . ASN A 1 101 ? -5.108 -1.980 -4.840 1.00 85.88 101 ASN A O 1
ATOM 742 N N . GLY A 1 102 ? -4.762 -1.947 -7.049 1.00 89.00 102 GLY A N 1
ATOM 743 C CA . GLY A 1 102 ? -6.165 -2.058 -7.428 1.00 89.00 102 GLY A CA 1
ATOM 744 C C . GLY A 1 102 ? -6.729 -3.452 -7.206 1.00 89.00 102 GLY A C 1
ATOM 745 O O . GLY A 1 102 ? -7.811 -3.592 -6.651 1.00 89.00 102 GLY A O 1
ATOM 746 N N . VAL A 1 103 ? -5.997 -4.501 -7.582 1.00 93.00 103 VAL A N 1
ATOM 747 C CA . VAL A 1 103 ? -6.504 -5.875 -7.455 1.00 93.00 103 VAL A CA 1
ATOM 748 C C . VAL A 1 103 ? -6.090 -6.491 -6.126 1.00 93.00 103 VAL A C 1
ATOM 750 O O . VAL A 1 103 ? -6.948 -6.880 -5.334 1.00 93.00 103 VAL A O 1
ATOM 753 N N . CYS A 1 104 ? -4.784 -6.576 -5.861 1.00 92.44 104 CYS A N 1
ATOM 754 C CA . CYS A 1 104 ? -4.291 -7.351 -4.720 1.00 92.44 104 CYS A CA 1
ATOM 755 C C . CYS A 1 104 ? -4.654 -6.684 -3.385 1.00 92.44 104 CYS A C 1
ATOM 757 O O . CYS A 1 104 ? -5.193 -7.345 -2.503 1.00 92.44 104 CYS A O 1
ATOM 759 N N . MET A 1 105 ? -4.405 -5.381 -3.241 1.00 91.00 105 MET A N 1
ATOM 760 C CA . MET A 1 105 ? -4.756 -4.640 -2.027 1.00 91.00 105 MET A CA 1
ATOM 761 C C . MET A 1 105 ? -6.241 -4.238 -2.019 1.00 91.00 105 MET A C 1
ATOM 763 O O . MET A 1 105 ? -6.999 -4.752 -1.198 1.00 91.00 105 MET A O 1
ATOM 767 N N . SER A 1 106 ? -6.677 -3.377 -2.946 1.00 92.38 106 SER A N 1
ATOM 768 C CA . SER A 1 106 ? -7.997 -2.730 -2.882 1.00 92.38 106 SER A CA 1
ATOM 769 C C . SER A 1 106 ? -9.156 -3.716 -3.056 1.00 92.38 106 SER A C 1
ATOM 771 O O . SER A 1 106 ? -10.066 -3.778 -2.231 1.00 92.38 106 SER A O 1
ATOM 773 N N . VAL A 1 107 ? -9.153 -4.552 -4.094 1.00 94.94 107 VAL A N 1
ATOM 774 C CA . VAL A 1 107 ? -10.275 -5.485 -4.285 1.00 94.94 107 VAL A CA 1
ATOM 775 C C . VAL A 1 107 ? -10.197 -6.673 -3.324 1.00 94.94 107 VAL A C 1
ATOM 777 O O . VAL A 1 107 ? -11.194 -7.022 -2.691 1.00 94.94 107 VAL A O 1
ATOM 780 N N . ILE A 1 108 ? -9.028 -7.303 -3.195 1.00 96.19 108 ILE A N 1
ATOM 781 C CA . ILE A 1 108 ? -8.902 -8.571 -2.466 1.00 96.19 108 ILE A CA 1
ATOM 782 C C . ILE A 1 108 ? -8.715 -8.363 -0.959 1.00 96.19 108 ILE A C 1
ATOM 784 O O . ILE A 1 108 ? -9.550 -8.823 -0.180 1.00 96.19 108 ILE A O 1
ATOM 788 N N . LEU A 1 109 ? -7.630 -7.719 -0.513 1.00 93.31 109 LEU A N 1
ATOM 789 C CA . LEU A 1 109 ? -7.379 -7.558 0.928 1.00 93.31 109 LEU A CA 1
ATOM 790 C C . LEU A 1 109 ? -8.429 -6.648 1.579 1.00 93.31 109 LEU A C 1
ATOM 792 O O . LEU A 1 109 ? -8.930 -6.947 2.664 1.00 93.31 109 LEU A O 1
ATOM 796 N N . HIS A 1 110 ? -8.808 -5.577 0.888 1.00 93.94 110 HIS A N 1
ATOM 797 C CA . HIS A 1 110 ? -9.696 -4.561 1.420 1.00 93.94 110 HIS A CA 1
ATOM 798 C C . HIS A 1 110 ? -11.179 -4.919 1.255 1.00 93.94 110 HIS A C 1
ATOM 800 O O . HIS A 1 110 ? -11.868 -5.164 2.248 1.00 93.94 110 HIS A O 1
ATOM 806 N N . ARG A 1 111 ? -11.703 -4.989 0.031 1.00 94.81 111 ARG A N 1
ATOM 807 C CA . ARG A 1 111 ? -13.156 -5.151 -0.171 1.00 94.81 111 ARG A CA 1
ATOM 808 C C . ARG A 1 111 ? -13.643 -6.567 0.121 1.00 94.81 111 ARG A C 1
ATOM 810 O O . ARG A 1 111 ? -14.639 -6.734 0.822 1.00 94.81 111 ARG A O 1
ATOM 817 N N . TRP A 1 112 ? -12.939 -7.588 -0.364 1.00 96.50 112 TRP A N 1
ATOM 818 C CA . TRP A 1 112 ? -13.307 -8.984 -0.115 1.00 96.50 112 TRP A CA 1
ATOM 819 C C . TRP A 1 112 ? -12.981 -9.428 1.313 1.00 96.50 112 TRP A C 1
ATOM 821 O O . TRP A 1 112 ? -13.887 -9.795 2.058 1.00 96.50 112 TRP A O 1
ATOM 831 N N . ALA A 1 113 ? -11.711 -9.381 1.723 1.00 95.88 113 ALA A N 1
ATOM 832 C CA . ALA A 1 113 ? -11.306 -9.960 3.002 1.00 95.88 113 ALA A CA 1
ATOM 833 C C . ALA A 1 113 ? -11.710 -9.100 4.212 1.00 95.88 113 ALA A C 1
ATOM 835 O O . ALA A 1 113 ? -12.222 -9.638 5.199 1.00 95.88 113 ALA A O 1
ATOM 836 N N . ALA A 1 114 ? -11.518 -7.776 4.166 1.00 94.56 114 ALA A N 1
ATOM 837 C CA . ALA A 1 114 ? -11.861 -6.920 5.303 1.00 94.56 114 ALA A CA 1
ATOM 838 C C . ALA A 1 114 ? -13.362 -6.627 5.389 1.00 94.56 114 ALA A C 1
ATOM 840 O O . ALA A 1 114 ? -13.933 -6.761 6.475 1.00 94.56 114 ALA A O 1
ATOM 841 N N . HIS A 1 115 ? -14.007 -6.302 4.266 1.00 95.19 115 HIS A N 1
ATOM 842 C CA . HIS A 1 115 ? -15.397 -5.823 4.260 1.00 95.19 115 HIS A CA 1
ATOM 843 C C . HIS A 1 115 ? -16.447 -6.818 3.784 1.00 95.19 115 HIS A C 1
ATOM 845 O O . HIS A 1 115 ? -17.633 -6.522 3.913 1.00 95.19 115 HIS A O 1
ATOM 851 N N . ALA A 1 116 ? -16.044 -7.994 3.293 1.00 94.38 116 ALA A N 1
ATOM 852 C CA . ALA A 1 116 ? -16.963 -8.995 2.746 1.00 94.38 116 ALA A CA 1
ATOM 853 C C . ALA A 1 116 ? -17.934 -8.399 1.706 1.00 94.38 116 ALA A C 1
ATOM 855 O O . ALA A 1 116 ? -19.115 -8.733 1.668 1.00 94.38 116 ALA A O 1
ATOM 856 N N . ALA A 1 117 ? -17.429 -7.498 0.858 1.00 93.31 117 ALA A N 1
ATOM 857 C CA . ALA A 1 117 ? -18.222 -6.771 -0.134 1.00 93.31 117 ALA A CA 1
ATOM 858 C C . ALA A 1 117 ? -18.813 -7.668 -1.241 1.00 93.31 117 ALA A C 1
ATOM 860 O O . ALA A 1 117 ? -19.709 -7.260 -1.982 1.00 93.31 117 ALA A O 1
ATOM 861 N N . PHE A 1 118 ? -18.282 -8.883 -1.370 1.00 95.19 118 PHE A N 1
ATOM 862 C CA . PHE A 1 118 ? -18.795 -9.965 -2.198 1.00 95.19 118 PHE A CA 1
ATOM 863 C C . PHE A 1 118 ? -18.330 -11.309 -1.627 1.00 95.19 118 PHE A C 1
ATOM 865 O O . PHE A 1 118 ? -17.347 -11.377 -0.884 1.00 95.19 118 PHE A O 1
ATOM 872 N N . HIS A 1 119 ? -19.010 -12.388 -2.004 1.00 95.50 119 HIS A N 1
ATOM 873 C CA . HIS A 1 119 ? -18.707 -13.745 -1.553 1.00 95.50 119 HIS A CA 1
ATOM 874 C C . HIS A 1 119 ? -18.128 -14.584 -2.686 1.00 95.50 119 HIS A C 1
ATOM 876 O O . HIS A 1 119 ? -18.460 -14.373 -3.848 1.00 95.50 119 HIS A O 1
ATOM 882 N N . VAL A 1 120 ? -17.263 -15.544 -2.348 1.00 97.12 120 VAL A N 1
ATOM 883 C CA . VAL A 1 120 ? -16.628 -16.470 -3.299 1.00 97.12 120 VAL A CA 1
ATOM 884 C C . VAL A 1 120 ? -16.574 -17.882 -2.719 1.00 97.12 120 VAL A C 1
ATOM 886 O O . VAL A 1 120 ? -16.646 -18.072 -1.504 1.00 97.12 120 VAL A O 1
ATOM 889 N N . ARG A 1 121 ? -16.426 -18.899 -3.578 1.00 96.31 121 ARG A N 1
ATOM 890 C CA . ARG A 1 121 ? -16.282 -20.299 -3.135 1.00 96.31 121 ARG A CA 1
ATOM 891 C C . ARG A 1 121 ? -14.916 -20.514 -2.470 1.00 96.31 121 ARG A C 1
ATOM 893 O O . ARG A 1 121 ? -13.976 -19.815 -2.838 1.00 96.31 121 ARG A O 1
ATOM 900 N N . PRO A 1 122 ? -14.745 -21.517 -1.588 1.00 96.31 122 PRO A N 1
ATOM 901 C CA . PRO A 1 122 ? -13.478 -21.749 -0.886 1.00 96.31 122 PRO A CA 1
ATOM 902 C C . PRO A 1 122 ? -12.247 -21.861 -1.798 1.00 96.31 122 PRO A C 1
ATOM 904 O O . PRO A 1 122 ? -11.222 -21.253 -1.510 1.00 96.31 122 PRO A O 1
ATOM 907 N N . ALA A 1 123 ? -12.355 -22.566 -2.932 1.00 97.25 123 ALA A N 1
ATOM 908 C CA . ALA A 1 123 ? -11.258 -22.684 -3.897 1.00 97.25 123 ALA A CA 1
ATOM 909 C C . ALA A 1 123 ? -10.875 -21.323 -4.508 1.00 97.25 123 ALA A C 1
ATOM 911 O O . ALA A 1 123 ? -9.702 -20.959 -4.529 1.00 97.25 123 ALA A O 1
ATOM 912 N N . THR A 1 124 ? -11.867 -20.534 -4.933 1.00 97.31 124 THR A N 1
ATOM 913 C CA . THR A 1 124 ? -11.655 -19.157 -5.399 1.00 97.31 124 THR A CA 1
ATOM 914 C C . THR A 1 124 ? -11.067 -18.293 -4.288 1.00 97.31 124 THR A C 1
ATOM 916 O O . THR A 1 124 ? -10.140 -17.537 -4.538 1.00 97.31 124 THR A O 1
ATOM 919 N N . GLY A 1 125 ? -11.553 -18.432 -3.053 1.00 97.25 125 GLY A N 1
ATOM 920 C CA . GLY A 1 125 ? -11.047 -17.709 -1.888 1.00 97.25 125 GLY A CA 1
ATOM 921 C C . GLY A 1 125 ? -9.578 -18.012 -1.597 1.00 97.25 125 GLY A C 1
ATOM 922 O O . GLY A 1 125 ? -8.825 -17.094 -1.297 1.00 97.25 125 GLY A O 1
ATOM 923 N N . LEU A 1 126 ? -9.136 -19.263 -1.757 1.00 96.38 126 LEU A N 1
ATOM 924 C CA . LEU A 1 126 ? -7.722 -19.626 -1.640 1.00 96.38 126 LEU A CA 1
ATOM 925 C C . LEU A 1 126 ? -6.873 -18.941 -2.721 1.00 96.38 126 LEU A C 1
ATOM 927 O O . LEU A 1 126 ? -5.815 -18.390 -2.415 1.00 96.38 126 LEU A O 1
ATOM 931 N N . VAL A 1 127 ? -7.353 -18.929 -3.968 1.00 97.50 127 VAL A N 1
ATOM 932 C CA . VAL A 1 127 ? -6.677 -18.236 -5.077 1.00 97.50 127 VAL A CA 1
ATOM 933 C C . VAL A 1 127 ? -6.618 -16.732 -4.817 1.00 97.50 127 VAL A C 1
ATOM 935 O O . VAL A 1 127 ? -5.546 -16.141 -4.923 1.00 97.50 127 VAL A O 1
ATOM 938 N N . LEU A 1 128 ? -7.732 -16.112 -4.418 1.00 97.69 128 LEU A N 1
ATOM 939 C CA . LEU A 1 128 ? -7.765 -14.695 -4.067 1.00 97.69 128 LEU A CA 1
ATOM 940 C C . LEU A 1 128 ? -6.823 -14.400 -2.905 1.00 97.69 128 LEU A C 1
ATOM 942 O O . LEU A 1 128 ? -6.066 -13.446 -2.990 1.00 97.69 128 LEU A O 1
ATOM 946 N N . ALA A 1 129 ? -6.782 -15.230 -1.864 1.00 93.75 129 ALA A N 1
ATOM 947 C CA . ALA A 1 129 ? -5.848 -15.053 -0.758 1.00 93.75 129 ALA A CA 1
ATOM 948 C C . ALA A 1 129 ? -4.383 -15.066 -1.226 1.00 93.75 129 ALA A C 1
ATOM 950 O O . ALA A 1 129 ? -3.609 -14.197 -0.823 1.00 93.75 129 ALA A O 1
ATOM 951 N N . ALA A 1 130 ? -4.013 -15.997 -2.112 1.00 92.38 130 ALA A N 1
ATOM 952 C CA . ALA A 1 130 ? -2.670 -16.061 -2.685 1.00 92.38 130 ALA A CA 1
ATOM 953 C C . ALA A 1 130 ? -2.343 -14.825 -3.543 1.00 92.38 130 ALA A C 1
ATOM 955 O O . ALA A 1 130 ? -1.264 -14.250 -3.402 1.00 92.38 130 ALA A O 1
ATOM 956 N N . VAL A 1 131 ? -3.283 -14.377 -4.383 1.00 94.31 131 VAL A N 1
ATOM 957 C CA . VAL A 1 131 ? -3.128 -13.159 -5.196 1.00 94.31 131 VAL A CA 1
ATOM 958 C C . VAL A 1 131 ? -3.057 -11.911 -4.310 1.00 94.31 131 VAL A C 1
ATOM 960 O O . VAL A 1 131 ? -2.206 -11.059 -4.528 1.00 94.31 131 VAL A O 1
ATOM 963 N N . GLY A 1 132 ? -3.874 -11.817 -3.261 1.00 90.94 132 GLY A N 1
ATOM 964 C CA . GLY A 1 132 ? -3.854 -10.717 -2.294 1.00 90.94 132 GLY A CA 1
ATOM 965 C C . GLY A 1 132 ? -2.502 -10.572 -1.599 1.00 90.94 132 GLY A C 1
ATOM 966 O O . GLY A 1 132 ? -2.013 -9.458 -1.426 1.00 90.94 132 GLY A O 1
ATOM 967 N N . CYS A 1 133 ? -1.827 -11.685 -1.297 1.00 87.06 133 CYS A N 1
ATOM 968 C CA . CYS A 1 133 ? -0.469 -11.666 -0.748 1.00 87.06 133 CYS A CA 1
ATOM 969 C C . CYS A 1 133 ? 0.569 -11.018 -1.689 1.00 87.06 133 CYS A C 1
ATOM 971 O O . CYS A 1 133 ? 1.597 -10.544 -1.203 1.00 87.06 133 CYS A O 1
ATOM 973 N N . LEU A 1 134 ? 0.300 -10.909 -2.999 1.00 86.19 134 LEU A N 1
ATOM 974 C CA . LEU A 1 134 ? 1.144 -10.163 -3.948 1.00 86.19 134 LEU A CA 1
ATOM 975 C C . LEU A 1 134 ? 1.080 -8.638 -3.741 1.00 86.19 134 LEU A C 1
ATOM 977 O O . LEU A 1 134 ? 1.873 -7.907 -4.336 1.00 86.19 134 LEU A O 1
ATOM 981 N N . ALA A 1 135 ? 0.190 -8.139 -2.874 1.00 82.38 135 ALA A N 1
ATOM 982 C CA . ALA A 1 135 ? 0.244 -6.762 -2.379 1.00 82.38 135 ALA A CA 1
ATOM 983 C C . ALA A 1 135 ? 1.435 -6.526 -1.435 1.00 82.38 135 ALA A C 1
ATOM 985 O O . ALA A 1 135 ? 1.869 -5.386 -1.276 1.00 82.38 135 ALA A O 1
ATOM 986 N N . PHE A 1 136 ? 1.981 -7.592 -0.831 1.00 78.38 136 PHE A N 1
ATOM 987 C CA . PHE A 1 136 ? 3.079 -7.544 0.140 1.00 78.38 136 PHE A CA 1
ATOM 988 C C . PHE A 1 136 ? 2.785 -6.688 1.384 1.00 78.38 136 PHE A C 1
ATOM 990 O O . PHE A 1 136 ? 3.657 -5.975 1.874 1.00 78.38 136 PHE A O 1
ATOM 997 N N . GLN A 1 137 ? 1.558 -6.781 1.904 1.00 77.69 137 GLN A N 1
ATOM 998 C CA . GLN A 1 137 ? 1.076 -6.037 3.082 1.00 77.69 137 GLN A CA 1
ATOM 999 C C . GLN A 1 137 ? 0.578 -6.972 4.194 1.00 77.69 137 GLN A C 1
ATOM 1001 O O . GLN A 1 137 ? -0.315 -6.632 4.962 1.00 77.69 137 GLN A O 1
ATOM 1006 N N . GLY A 1 138 ? 1.127 -8.184 4.259 1.00 77.25 138 GLY A N 1
ATOM 1007 C CA . GLY A 1 138 ? 0.602 -9.253 5.106 1.00 77.25 138 GLY A CA 1
ATOM 1008 C C . GLY A 1 138 ? -0.511 -10.057 4.427 1.00 77.25 138 GLY A C 1
ATOM 1009 O O . GLY A 1 138 ? -0.907 -9.786 3.295 1.00 77.25 138 GLY A O 1
ATOM 1010 N N . GLY A 1 139 ? -0.962 -11.111 5.109 1.00 83.31 139 GLY A N 1
ATOM 1011 C CA . GLY A 1 139 ? -2.014 -11.993 4.600 1.00 83.31 139 GLY A CA 1
ATOM 1012 C C . GLY A 1 139 ? -3.427 -11.440 4.848 1.00 83.31 139 GLY A C 1
ATOM 1013 O O . GLY A 1 139 ? -3.599 -10.607 5.742 1.00 83.31 139 GLY A O 1
ATOM 1014 N N . PRO A 1 140 ? -4.456 -11.951 4.142 1.00 88.38 140 PRO A N 1
ATOM 1015 C CA . PRO A 1 140 ? -5.831 -11.444 4.220 1.00 88.38 140 PRO A CA 1
ATOM 1016 C C . PRO A 1 140 ? -6.416 -11.364 5.632 1.00 88.38 140 PRO A C 1
ATOM 1018 O O . PRO A 1 140 ? -7.048 -10.370 5.967 1.00 88.38 140 PRO A O 1
ATOM 1021 N N . LEU A 1 141 ? -6.178 -12.369 6.486 1.00 86.38 141 LEU A N 1
ATOM 1022 C CA . LEU A 1 141 ? -6.692 -12.377 7.864 1.00 86.38 141 LEU A CA 1
ATOM 1023 C C . LEU A 1 141 ? -6.081 -11.263 8.720 1.00 86.38 141 LEU A C 1
ATOM 1025 O O . LEU A 1 141 ? -6.791 -10.567 9.445 1.00 86.38 141 LEU A O 1
ATOM 1029 N N . TRP A 1 142 ? -4.762 -11.093 8.627 1.00 85.12 142 TRP A N 1
ATOM 1030 C CA . TRP A 1 142 ? -4.051 -10.052 9.361 1.00 85.12 142 TRP A CA 1
ATOM 1031 C C . TRP A 1 142 ? -4.471 -8.667 8.864 1.00 85.12 142 TRP A C 1
ATOM 1033 O O . TRP A 1 142 ? -4.850 -7.819 9.670 1.00 85.12 142 TRP A O 1
ATOM 1043 N N . TRP A 1 143 ? -4.495 -8.472 7.541 1.00 87.69 143 TRP A N 1
ATOM 1044 C CA . TRP A 1 143 ? -4.865 -7.198 6.925 1.00 87.69 143 TRP A CA 1
ATOM 1045 C C . TRP A 1 143 ? -6.306 -6.814 7.286 1.00 87.69 143 TRP A C 1
ATOM 1047 O O . TRP A 1 143 ? -6.552 -5.715 7.775 1.00 87.69 143 TRP A O 1
ATOM 1057 N N . ALA A 1 144 ? -7.249 -7.757 7.171 1.00 89.25 144 ALA A N 1
ATOM 1058 C CA . ALA A 1 144 ? -8.645 -7.557 7.555 1.00 89.25 144 ALA A CA 1
ATOM 1059 C C . ALA A 1 144 ? -8.807 -7.188 9.035 1.00 89.25 144 ALA A C 1
ATOM 1061 O O . ALA A 1 144 ? -9.595 -6.303 9.363 1.00 89.25 144 ALA A O 1
ATOM 1062 N N . SER A 1 145 ? -8.063 -7.840 9.935 1.00 86.38 145 SER A N 1
ATOM 1063 C CA . SER A 1 145 ? -8.081 -7.518 11.366 1.00 86.38 145 SER A CA 1
ATOM 1064 C C . SER A 1 145 ? -7.646 -6.076 11.628 1.00 86.38 145 SER A C 1
ATOM 1066 O O . SER A 1 145 ? -8.334 -5.361 12.358 1.00 86.38 145 SER A O 1
ATOM 1068 N N . ARG A 1 146 ? -6.536 -5.640 11.021 1.00 86.62 146 ARG A N 1
ATOM 1069 C CA . ARG A 1 146 ? -5.998 -4.287 11.218 1.00 86.62 146 ARG A CA 1
ATOM 1070 C C . ARG A 1 146 ? -6.904 -3.228 10.597 1.00 86.62 146 ARG A C 1
ATOM 1072 O O . ARG A 1 146 ? -7.228 -2.252 11.263 1.00 86.62 146 ARG A O 1
ATOM 1079 N N . HIS A 1 147 ? -7.415 -3.469 9.393 1.00 90.56 147 HIS A N 1
ATOM 1080 C CA . HIS A 1 147 ? -8.321 -2.533 8.726 1.00 90.56 147 HIS A CA 1
ATOM 1081 C C . HIS A 1 147 ? -9.659 -2.371 9.454 1.00 90.56 147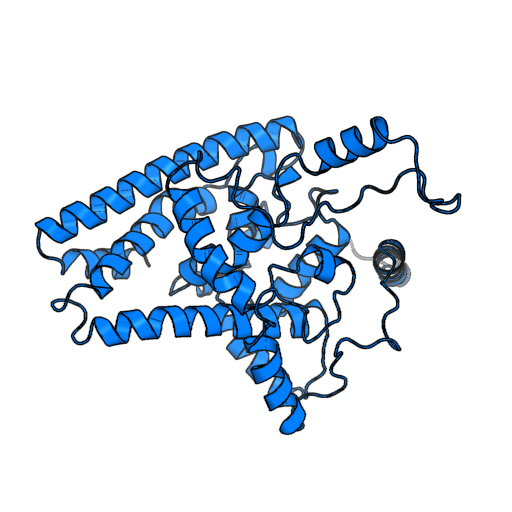 HIS A C 1
ATOM 1083 O O . HIS A 1 147 ? -10.182 -1.270 9.601 1.00 90.56 147 HIS A O 1
ATOM 1089 N N . ARG A 1 148 ? -10.213 -3.464 9.994 1.00 89.44 148 ARG A N 1
ATOM 1090 C CA . ARG A 1 148 ? -11.412 -3.394 10.846 1.00 89.44 148 ARG A CA 1
ATOM 1091 C C . ARG A 1 148 ? -11.150 -2.639 12.148 1.00 89.44 148 ARG A C 1
ATOM 1093 O O . ARG A 1 148 ? -12.048 -1.943 12.619 1.00 89.44 148 ARG A O 1
ATOM 1100 N N . ALA A 1 149 ? -9.954 -2.770 12.729 1.00 86.25 149 ALA A N 1
ATOM 1101 C CA . ALA A 1 149 ? -9.560 -1.982 13.894 1.00 86.25 149 ALA A CA 1
ATOM 1102 C C . ALA A 1 149 ? -9.508 -0.488 13.551 1.00 86.25 149 ALA A C 1
ATOM 1104 O O . ALA A 1 149 ? -10.106 0.300 14.278 1.00 86.25 149 ALA A O 1
ATOM 1105 N N . HIS A 1 150 ? -8.922 -0.121 12.408 1.00 89.69 150 HIS A N 1
ATOM 1106 C CA . HIS A 1 150 ? -8.960 1.251 11.905 1.00 89.69 150 HIS A CA 1
ATOM 1107 C C . HIS A 1 150 ? -10.396 1.766 11.760 1.00 89.69 150 HIS A C 1
ATOM 1109 O O . HIS A 1 150 ? -10.743 2.749 12.392 1.00 89.69 150 HIS A O 1
ATOM 1115 N N . HIS A 1 151 ? -11.296 1.064 11.066 1.00 89.56 151 HIS A N 1
ATOM 1116 C CA . HIS A 1 151 ? -12.697 1.509 10.968 1.00 89.56 151 HIS A CA 1
ATOM 1117 C C . HIS A 1 151 ? -13.399 1.677 12.325 1.00 89.56 151 HIS A C 1
ATOM 1119 O O . HIS A 1 151 ? -14.272 2.530 12.474 1.00 89.56 151 HIS A O 1
ATOM 1125 N N . ARG A 1 152 ? -13.055 0.848 13.316 1.00 85.06 152 ARG A N 1
ATOM 1126 C CA . ARG A 1 152 ? -13.663 0.901 14.652 1.00 85.06 152 ARG A CA 1
ATOM 1127 C C . ARG A 1 152 ? -13.113 2.043 15.509 1.00 85.06 152 ARG A C 1
ATOM 1129 O O . ARG A 1 152 ? -13.852 2.565 16.342 1.00 85.06 152 ARG A O 1
ATOM 1136 N N . PHE A 1 153 ? -11.835 2.366 15.352 1.00 84.94 153 PHE A N 1
ATOM 1137 C CA . PHE A 1 153 ? -11.076 3.247 16.242 1.00 84.94 153 PHE A CA 1
ATOM 1138 C C . PHE A 1 153 ? -10.498 4.478 15.535 1.00 84.94 153 PHE A C 1
ATOM 1140 O O . PHE A 1 153 ? -9.732 5.219 16.154 1.00 84.94 153 PHE A O 1
ATOM 1147 N N . CYS A 1 154 ? -10.884 4.691 14.274 1.00 87.12 154 CYS A N 1
ATOM 1148 C CA . CYS A 1 154 ? -10.328 5.684 13.362 1.00 87.12 154 CYS A CA 1
ATOM 1149 C C . CYS A 1 154 ? -10.145 7.028 14.059 1.00 87.12 154 CYS A C 1
ATOM 1151 O O . CYS A 1 154 ? -11.119 7.564 14.587 1.00 87.12 154 CYS A O 1
ATOM 1153 N N . ASP A 1 155 ? -8.907 7.527 14.083 1.00 83.75 155 ASP A N 1
ATOM 1154 C CA . ASP A 1 155 ? -8.494 8.834 14.626 1.00 83.75 155 ASP A CA 1
ATOM 1155 C C . ASP A 1 155 ? -8.893 9.157 16.073 1.00 83.75 155 ASP A C 1
ATOM 1157 O O . ASP A 1 155 ? -8.708 10.279 16.539 1.00 83.75 155 ASP A O 1
ATOM 1161 N N . THR A 1 156 ? -9.417 8.188 16.818 1.00 78.88 156 THR A N 1
ATOM 1162 C CA . THR A 1 156 ? -10.023 8.432 18.139 1.00 78.88 156 THR A CA 1
ATOM 1163 C C . THR A 1 156 ? -9.351 7.653 19.249 1.00 78.88 156 THR A C 1
ATOM 1165 O O . THR A 1 156 ? -9.431 8.030 20.416 1.00 78.88 156 THR A O 1
ATOM 1168 N N . SER A 1 157 ? -8.681 6.556 18.906 1.00 79.88 157 SER A N 1
ATOM 1169 C CA . SER A 1 157 ? -8.002 5.711 19.871 1.00 79.88 157 SER A CA 1
ATOM 1170 C C . SER A 1 157 ? -6.662 5.231 19.321 1.00 79.88 157 SER A C 1
ATOM 1172 O O . SER A 1 157 ? -6.573 4.920 18.134 1.00 79.88 157 SER A O 1
ATOM 1174 N N . PRO A 1 158 ? -5.643 5.050 20.182 1.00 74.50 158 PRO A N 1
ATOM 1175 C CA . PRO A 1 158 ? -4.383 4.401 19.808 1.00 74.50 158 PRO A CA 1
ATOM 1176 C C . PRO A 1 158 ? -4.544 2.956 19.302 1.00 74.50 158 PRO A C 1
ATOM 1178 O O . PRO A 1 158 ? -3.569 2.342 18.883 1.00 74.50 158 PRO A O 1
ATOM 1181 N N . LEU A 1 159 ? -5.755 2.391 19.385 1.00 79.25 159 LEU A N 1
ATOM 1182 C CA . LEU A 1 159 ? -6.115 1.107 18.787 1.00 79.25 159 LEU A CA 1
ATOM 1183 C C . LEU A 1 159 ? -6.335 1.182 17.269 1.00 79.25 159 LEU A C 1
ATOM 1185 O O . LEU A 1 159 ? -6.401 0.128 16.634 1.00 79.25 159 LEU A O 1
ATOM 1189 N N . ASP A 1 160 ? -6.453 2.379 16.686 1.00 84.94 160 ASP A N 1
ATOM 1190 C CA . ASP A 1 160 ? -6.292 2.552 15.244 1.00 84.94 160 ASP A CA 1
ATOM 1191 C C . ASP A 1 160 ? -4.817 2.314 14.891 1.00 84.94 160 ASP A C 1
ATOM 1193 O O . ASP A 1 160 ? -3.956 3.109 15.285 1.00 84.94 160 ASP A O 1
ATOM 1197 N N . PRO A 1 161 ? -4.497 1.232 14.158 1.00 81.25 161 PRO A N 1
ATOM 1198 C CA . PRO A 1 161 ? -3.114 0.884 13.880 1.00 81.25 161 PRO A CA 1
ATOM 1199 C C . PRO A 1 161 ? -2.398 1.916 13.003 1.00 81.25 161 PRO A C 1
ATOM 1201 O O . PRO A 1 161 ? -1.171 1.882 12.947 1.00 81.25 161 PRO A O 1
ATOM 1204 N N . HIS A 1 162 ? -3.118 2.805 12.312 1.00 84.50 162 HIS A N 1
ATOM 1205 C CA . HIS A 1 162 ? -2.530 3.715 11.333 1.00 84.50 162 HIS A CA 1
ATOM 1206 C C . HIS A 1 162 ? -3.184 5.102 11.284 1.00 84.50 162 HIS A C 1
ATOM 1208 O O . HIS A 1 162 ? -3.294 5.681 10.204 1.00 84.50 162 HIS A O 1
ATOM 1214 N N . SER A 1 163 ? -3.572 5.660 12.437 1.00 85.56 163 SER A N 1
ATOM 1215 C CA . SER A 1 163 ? -4.051 7.049 12.531 1.00 85.56 163 SER A CA 1
ATOM 1216 C C . SER A 1 163 ? -2.891 8.052 12.434 1.00 85.56 163 SER A C 1
ATOM 1218 O O . SER A 1 163 ? -2.134 8.198 13.402 1.00 85.56 163 SER A O 1
ATOM 1220 N N . PRO A 1 164 ? -2.753 8.833 11.345 1.00 83.88 164 PRO A N 1
ATOM 1221 C CA . PRO A 1 164 ? -1.700 9.847 11.251 1.00 83.88 164 PRO A CA 1
ATOM 1222 C C . PRO A 1 164 ? -1.840 10.929 12.327 1.00 83.88 164 PRO A C 1
ATOM 1224 O O . PRO A 1 164 ? -0.837 11.497 12.764 1.00 83.88 164 PRO A O 1
ATOM 1227 N N . GLN A 1 165 ? -3.071 11.185 12.785 1.00 79.38 165 GLN A N 1
ATOM 1228 C CA . GLN A 1 165 ? -3.368 12.152 13.841 1.00 79.38 165 GLN A CA 1
ATOM 1229 C C . GLN A 1 165 ? -2.708 11.765 15.160 1.00 79.38 165 GLN A C 1
ATOM 1231 O O . GLN A 1 165 ? -2.102 12.608 15.823 1.00 79.38 165 GLN A O 1
ATOM 1236 N N . LEU A 1 166 ? -2.812 10.491 15.535 1.00 78.31 166 LEU A N 1
ATOM 1237 C CA . LEU A 1 166 ? -2.358 10.017 16.837 1.00 78.31 166 LEU A CA 1
ATOM 1238 C C . LEU A 1 166 ? -0.883 9.627 16.823 1.00 78.31 166 LEU A C 1
ATOM 1240 O O . LEU A 1 166 ? -0.151 9.979 17.746 1.00 78.31 166 LEU A O 1
ATOM 1244 N N . ILE A 1 167 ? -0.447 8.911 15.784 1.00 78.44 167 ILE A N 1
ATOM 1245 C CA . ILE A 1 167 ? 0.874 8.266 15.782 1.00 78.44 167 ILE A CA 1
ATOM 1246 C C . ILE A 1 167 ? 1.896 8.958 14.874 1.00 78.44 167 ILE A C 1
ATOM 1248 O O . ILE A 1 167 ? 3.069 8.600 14.919 1.00 78.44 167 ILE A O 1
ATOM 1252 N N . GLY A 1 168 ? 1.479 9.958 14.092 1.00 81.38 168 GLY A N 1
ATOM 1253 C CA . GLY A 1 168 ? 2.319 10.626 13.097 1.00 81.38 168 GLY A CA 1
ATOM 1254 C C . GLY A 1 168 ? 2.225 9.987 11.706 1.00 81.38 168 GLY A C 1
ATOM 1255 O O . GLY A 1 168 ? 1.791 8.843 11.545 1.00 81.38 168 GLY A O 1
ATOM 1256 N N . ARG A 1 169 ? 2.608 10.750 10.676 1.00 82.88 169 ARG A N 1
ATOM 1257 C CA . ARG A 1 169 ? 2.467 10.388 9.256 1.00 82.88 169 ARG A CA 1
ATOM 1258 C C . ARG A 1 169 ? 3.331 9.186 8.878 1.00 82.88 169 ARG A C 1
ATOM 1260 O O . ARG A 1 169 ? 2.865 8.305 8.167 1.00 82.88 169 ARG A O 1
ATOM 1267 N N . LEU A 1 170 ? 4.577 9.130 9.334 1.00 81.38 170 LEU A N 1
ATOM 1268 C CA . LEU A 1 170 ? 5.541 8.066 9.053 1.00 81.38 170 LEU A CA 1
ATOM 1269 C C . LEU A 1 170 ? 5.223 6.781 9.820 1.00 81.38 170 LEU A C 1
ATOM 1271 O O . LEU A 1 170 ? 5.287 5.692 9.245 1.00 81.38 170 LEU A O 1
ATOM 1275 N N . CYS A 1 171 ? 4.852 6.879 11.096 1.00 80.88 171 CYS A N 1
ATOM 1276 C CA . CYS A 1 171 ? 4.401 5.710 11.857 1.00 80.88 171 CYS A CA 1
ATOM 1277 C C . CYS A 1 171 ? 3.118 5.120 11.254 1.00 80.88 171 CYS A C 1
ATOM 1279 O O . CYS A 1 171 ? 3.051 3.905 11.068 1.00 80.88 171 CYS A O 1
ATOM 1281 N N . ALA A 1 172 ? 2.156 5.965 10.862 1.00 83.38 172 ALA A N 1
ATOM 1282 C CA . ALA A 1 172 ? 0.961 5.539 10.133 1.00 83.38 172 ALA A CA 1
ATOM 1283 C C . ALA A 1 172 ? 1.304 4.953 8.757 1.00 83.38 172 ALA A C 1
ATOM 1285 O O . ALA A 1 172 ? 0.805 3.888 8.405 1.00 83.38 172 ALA A O 1
ATOM 1286 N N . LEU A 1 173 ? 2.222 5.578 8.011 1.00 82.75 173 LEU A N 1
ATOM 1287 C CA . LEU A 1 173 ? 2.715 5.071 6.729 1.00 82.75 173 LEU A CA 1
ATOM 1288 C C . LEU A 1 173 ? 3.353 3.691 6.865 1.00 82.75 173 LEU A C 1
ATOM 1290 O O . LEU A 1 173 ? 3.303 2.945 5.902 1.00 82.75 173 LEU A O 1
ATOM 1294 N N . THR A 1 174 ? 3.970 3.357 8.004 1.00 79.88 174 THR A N 1
ATOM 1295 C CA . THR A 1 174 ? 4.780 2.137 8.197 1.00 79.88 174 THR A CA 1
ATOM 1296 C C . THR A 1 174 ? 4.190 1.129 9.181 1.00 79.88 174 THR A C 1
ATOM 1298 O O . THR A 1 174 ? 4.891 0.210 9.611 1.00 79.88 174 THR A O 1
ATOM 1301 N N . PHE A 1 175 ? 2.910 1.253 9.537 1.00 78.31 175 PHE A N 1
ATOM 1302 C CA . PHE A 1 175 ? 2.299 0.475 10.623 1.00 78.31 175 PHE A CA 1
ATOM 1303 C C . PHE A 1 175 ? 2.367 -1.054 10.446 1.00 78.31 175 PHE A C 1
ATOM 1305 O O . PHE A 1 175 ? 2.401 -1.802 11.410 1.00 78.31 175 PHE A O 1
ATOM 1312 N N . PHE A 1 176 ? 2.425 -1.558 9.218 1.00 72.50 176 PHE A N 1
ATOM 1313 C CA . PHE A 1 176 ? 2.545 -2.993 8.920 1.00 72.50 176 PHE A CA 1
ATOM 1314 C C . PHE A 1 176 ? 3.962 -3.542 9.173 1.00 72.50 176 PHE A C 1
ATOM 1316 O O . PHE A 1 176 ? 4.128 -4.751 9.316 1.00 72.50 176 PHE A O 1
ATOM 1323 N N . VAL A 1 177 ? 4.980 -2.670 9.247 1.00 67.44 177 VAL A N 1
ATOM 1324 C CA . VAL A 1 177 ? 6.330 -2.986 9.774 1.00 67.44 177 VAL A CA 1
ATOM 1325 C C . VAL A 1 177 ? 6.424 -2.650 11.268 1.00 67.44 177 VAL A C 1
ATOM 1327 O O . VAL A 1 177 ? 7.374 -3.036 11.947 1.00 67.44 177 VAL A O 1
ATOM 1330 N N . GLY A 1 178 ? 5.453 -1.893 11.783 1.00 56.25 178 GLY A N 1
ATOM 1331 C CA . GLY A 1 178 ? 5.417 -1.354 13.133 1.00 56.25 178 GLY A CA 1
ATOM 1332 C C . GLY A 1 178 ? 4.444 -2.098 14.039 1.00 56.25 178 GLY A C 1
ATOM 1333 O O . GLY A 1 178 ? 3.254 -1.823 14.056 1.00 56.25 178 GLY A O 1
ATOM 1334 N N . GLY A 1 179 ? 4.960 -2.983 14.886 1.00 52.38 179 GLY A N 1
ATOM 1335 C CA . GLY A 1 179 ? 4.259 -3.422 16.089 1.00 52.38 179 GLY A CA 1
ATOM 1336 C C . GLY A 1 179 ? 5.102 -3.078 17.311 1.00 52.38 179 GLY A C 1
ATOM 1337 O O . GLY A 1 179 ? 6.309 -3.313 17.322 1.00 52.38 179 GLY A O 1
ATOM 1338 N N . GLN A 1 180 ? 4.487 -2.513 18.342 1.00 47.34 180 GLN A N 1
ATOM 1339 C CA . GLN A 1 180 ? 5.090 -2.435 19.671 1.00 47.34 180 GLN A CA 1
ATOM 1340 C C . GLN A 1 180 ? 4.598 -3.677 20.435 1.00 47.34 180 GLN A C 1
ATOM 1342 O O . GLN A 1 180 ? 3.479 -3.689 20.935 1.00 47.34 180 GLN A O 1
ATOM 1347 N N . GLY A 1 181 ? 5.383 -4.765 20.434 1.00 49.59 181 GLY A N 1
ATOM 1348 C CA . GLY A 1 181 ? 5.073 -6.012 21.161 1.00 49.59 181 GLY A CA 1
ATOM 1349 C C . GLY A 1 181 ? 5.110 -7.303 20.323 1.00 49.59 181 GLY A C 1
ATOM 1350 O O . GLY A 1 181 ? 5.582 -7.313 19.188 1.00 49.59 181 GLY A O 1
ATOM 1351 N N . LEU A 1 182 ? 4.610 -8.410 20.894 1.00 38.53 182 LEU A N 1
ATOM 1352 C CA . LEU A 1 182 ? 4.625 -9.775 20.317 1.00 38.53 182 LEU A CA 1
ATOM 1353 C C . LEU A 1 182 ? 3.915 -9.901 18.948 1.00 38.53 182 LEU A C 1
ATOM 1355 O O . LEU A 1 182 ? 4.222 -10.814 18.179 1.00 38.53 182 LEU A O 1
ATOM 1359 N N . ASP A 1 183 ? 3.036 -8.955 18.608 1.00 44.19 183 ASP A N 1
ATOM 1360 C CA . ASP A 1 183 ? 2.377 -8.824 17.298 1.00 44.19 183 ASP A CA 1
ATOM 1361 C C . ASP A 1 183 ? 3.354 -8.448 16.160 1.00 44.19 183 ASP A C 1
ATOM 1363 O O . ASP A 1 183 ? 3.119 -8.772 14.991 1.00 44.19 183 ASP A O 1
ATOM 1367 N N . ALA A 1 184 ? 4.480 -7.804 16.488 1.00 45.66 184 ALA A N 1
ATOM 1368 C CA . ALA A 1 184 ? 5.486 -7.341 15.527 1.00 45.66 184 ALA A CA 1
ATOM 1369 C C . ALA A 1 184 ? 6.327 -8.485 14.937 1.00 45.66 184 ALA A C 1
ATOM 1371 O O . ALA A 1 184 ? 6.770 -8.416 13.795 1.00 45.66 184 ALA A O 1
ATOM 1372 N N . VAL A 1 185 ? 6.535 -9.554 15.713 1.00 40.03 185 VAL A N 1
ATOM 1373 C CA . VAL A 1 185 ? 7.479 -10.639 15.383 1.00 40.03 185 VAL A CA 1
ATOM 1374 C C . VAL A 1 185 ? 6.837 -11.714 14.498 1.00 40.03 185 VAL A C 1
ATOM 1376 O O . VAL A 1 185 ? 7.525 -12.377 13.725 1.00 40.03 185 VAL A O 1
ATOM 1379 N N . ARG A 1 186 ? 5.507 -11.873 14.551 1.00 44.12 186 ARG A N 1
ATOM 1380 C CA . ARG A 1 186 ? 4.772 -12.866 13.739 1.00 44.12 186 ARG A CA 1
ATOM 1381 C C . ARG A 1 186 ? 4.387 -12.356 12.347 1.00 44.12 186 ARG A C 1
ATOM 1383 O O . ARG A 1 186 ? 4.047 -13.148 11.472 1.00 44.12 186 ARG A O 1
ATOM 1390 N N . SER A 1 187 ? 4.490 -11.049 12.122 1.00 47.69 187 SER A N 1
ATOM 1391 C CA . SER A 1 187 ? 4.104 -10.374 10.880 1.00 47.69 187 SER A CA 1
ATOM 1392 C C . SER A 1 187 ? 5.234 -10.434 9.836 1.00 47.69 187 SER A C 1
ATOM 1394 O O . SER A 1 187 ? 5.781 -9.423 9.421 1.00 47.69 187 SER A O 1
ATOM 1396 N N . ASN A 1 188 ? 5.600 -11.655 9.428 1.00 45.69 188 ASN A N 1
ATOM 1397 C CA . ASN A 1 188 ? 6.337 -12.003 8.204 1.00 45.69 188 ASN A CA 1
ATOM 1398 C C . ASN A 1 188 ? 7.587 -11.169 7.846 1.00 45.69 188 ASN A C 1
ATOM 1400 O O . ASN A 1 188 ? 7.613 -10.444 6.848 1.00 45.69 188 ASN A O 1
ATOM 1404 N N . LEU A 1 189 ? 8.693 -11.443 8.546 1.00 44.75 189 LEU A N 1
ATOM 1405 C CA . LEU A 1 189 ? 10.047 -10.982 8.197 1.00 44.75 189 LEU A CA 1
ATOM 1406 C C . LEU A 1 189 ? 10.541 -11.448 6.807 1.00 44.75 189 LEU A C 1
ATOM 1408 O O . LEU A 1 189 ? 11.583 -10.993 6.353 1.00 44.75 189 LEU A O 1
ATOM 1412 N N . ALA A 1 190 ? 9.831 -12.355 6.127 1.00 40.97 190 ALA A N 1
ATOM 1413 C CA . ALA A 1 190 ? 10.236 -12.899 4.827 1.00 40.97 190 ALA A CA 1
ATOM 1414 C C . ALA A 1 190 ? 9.406 -12.368 3.642 1.00 40.97 190 ALA A C 1
ATOM 1416 O O . ALA A 1 190 ? 9.921 -12.277 2.530 1.00 40.97 190 ALA A O 1
ATOM 1417 N N . VAL A 1 191 ? 8.141 -11.979 3.855 1.00 44.03 191 VAL A N 1
ATOM 1418 C CA . VAL A 1 191 ? 7.211 -11.682 2.746 1.00 44.03 191 VAL A CA 1
ATOM 1419 C C . VAL A 1 191 ? 7.348 -10.236 2.271 1.00 44.03 191 VAL A C 1
ATOM 1421 O O . VAL A 1 191 ? 7.436 -10.002 1.074 1.00 44.03 191 VAL A O 1
ATOM 1424 N N . CYS A 1 192 ? 7.505 -9.253 3.163 1.00 46.50 192 CYS A N 1
ATOM 1425 C CA . CYS A 1 192 ? 7.652 -7.843 2.767 1.00 46.50 192 CYS A CA 1
ATOM 1426 C C . CYS A 1 192 ? 8.976 -7.522 2.044 1.00 46.50 192 CYS A C 1
ATOM 1428 O O . CYS A 1 192 ? 9.193 -6.388 1.627 1.00 46.50 192 CYS A O 1
ATOM 1430 N N . PHE A 1 193 ? 9.902 -8.468 1.895 1.00 48.56 193 PHE A N 1
ATOM 1431 C CA . PHE A 1 193 ? 11.277 -8.118 1.549 1.00 48.56 193 PHE A CA 1
ATOM 1432 C C . PHE A 1 193 ? 11.575 -7.999 0.058 1.00 48.56 193 PHE A C 1
ATOM 1434 O O . PHE A 1 193 ? 12.593 -7.384 -0.260 1.00 48.56 193 PHE A O 1
ATOM 1441 N N . THR A 1 194 ? 10.728 -8.503 -0.849 1.00 42.16 194 THR A N 1
ATOM 1442 C CA . THR A 1 194 ? 11.124 -8.614 -2.264 1.00 42.16 194 THR A CA 1
ATOM 1443 C C . THR A 1 194 ? 10.529 -7.593 -3.228 1.00 42.16 194 THR A C 1
ATOM 1445 O O . THR A 1 194 ? 11.170 -7.284 -4.225 1.00 42.16 194 THR A O 1
ATOM 1448 N N . THR A 1 195 ? 9.386 -6.968 -2.927 1.00 48.72 195 THR A N 1
ATOM 1449 C CA . THR A 1 195 ? 8.845 -5.868 -3.760 1.00 48.72 195 THR A CA 1
ATOM 1450 C C . THR A 1 195 ? 7.959 -4.872 -2.989 1.00 48.72 195 THR A C 1
ATOM 1452 O O . THR A 1 195 ? 7.180 -4.137 -3.603 1.00 48.72 195 THR A O 1
ATOM 1455 N N . SER A 1 196 ? 8.025 -4.845 -1.650 1.00 55.75 196 SER A N 1
ATOM 1456 C CA . SER A 1 196 ? 7.005 -4.164 -0.837 1.00 55.75 196 SER A CA 1
ATOM 1457 C C . SER A 1 196 ? 6.948 -2.658 -1.042 1.00 55.75 196 SER A C 1
ATOM 1459 O O . SER A 1 196 ? 5.847 -2.142 -1.143 1.00 55.75 196 SER A O 1
ATOM 1461 N N . TRP A 1 197 ? 8.072 -1.952 -1.192 1.00 59.72 197 TRP A N 1
ATOM 1462 C CA . TRP A 1 197 ? 8.081 -0.483 -1.152 1.00 59.72 197 TRP A CA 1
ATOM 1463 C C . TRP A 1 197 ? 7.129 0.182 -2.142 1.00 59.72 197 TRP A C 1
ATOM 1465 O O . TRP A 1 197 ? 6.534 1.190 -1.801 1.00 59.72 197 TRP A O 1
ATOM 1475 N N . THR A 1 198 ? 6.940 -0.396 -3.331 1.00 58.62 198 THR A N 1
ATOM 1476 C CA . THR A 1 198 ? 5.984 0.123 -4.314 1.00 58.62 198 THR A CA 1
ATOM 1477 C C . THR A 1 198 ? 4.562 0.072 -3.782 1.00 58.62 198 THR A C 1
ATOM 1479 O O . THR A 1 198 ? 3.864 1.075 -3.846 1.00 58.62 198 THR A O 1
ATOM 1482 N N . GLY A 1 199 ? 4.156 -1.062 -3.203 1.00 58.41 199 GLY A N 1
ATOM 1483 C CA . GLY A 1 199 ? 2.878 -1.199 -2.510 1.00 58.41 199 GLY A CA 1
ATOM 1484 C C . GLY A 1 199 ? 2.806 -0.261 -1.308 1.00 58.41 199 GLY A C 1
ATOM 1485 O O . GLY A 1 199 ? 1.863 0.496 -1.195 1.00 58.41 199 GLY A O 1
ATOM 1486 N N . LEU A 1 200 ? 3.844 -0.204 -0.474 1.00 63.28 200 LEU A N 1
ATOM 1487 C CA . LEU A 1 200 ? 3.859 0.627 0.737 1.00 63.28 200 LEU A CA 1
ATOM 1488 C C . LEU A 1 200 ? 3.767 2.128 0.430 1.00 63.28 200 LEU A C 1
ATOM 1490 O O . LEU A 1 200 ? 2.925 2.825 0.982 1.00 63.28 200 LEU A O 1
ATOM 1494 N N . ALA A 1 201 ? 4.590 2.625 -0.490 1.00 63.59 201 ALA A N 1
ATOM 1495 C CA . ALA A 1 201 ? 4.618 4.027 -0.889 1.00 63.59 201 ALA A CA 1
ATOM 1496 C C . ALA A 1 201 ? 3.319 4.466 -1.579 1.00 63.59 201 ALA A C 1
ATOM 1498 O O . ALA A 1 201 ? 2.927 5.617 -1.443 1.00 63.59 201 ALA A O 1
ATOM 1499 N N . SER A 1 202 ? 2.637 3.564 -2.295 1.00 63.41 202 SER A N 1
ATOM 1500 C CA . SER A 1 202 ? 1.435 3.913 -3.063 1.00 63.41 202 SER A CA 1
ATOM 1501 C C . SER A 1 202 ? 0.106 3.613 -2.366 1.00 63.41 202 SER A C 1
ATOM 1503 O O . SER A 1 202 ? -0.840 4.372 -2.551 1.00 63.41 202 SER A O 1
ATOM 1505 N N . THR A 1 203 ? 0.001 2.553 -1.556 1.00 64.19 203 THR A N 1
ATOM 1506 C CA . THR A 1 203 ? -1.253 2.185 -0.868 1.00 64.19 203 THR A CA 1
ATOM 1507 C C . THR A 1 203 ? -1.345 2.688 0.559 1.00 64.19 203 THR A C 1
ATOM 1509 O O . THR A 1 203 ? -2.370 2.521 1.193 1.00 64.19 203 THR A O 1
ATOM 1512 N N . LEU A 1 204 ? -0.278 3.206 1.150 1.00 71.81 204 LEU A N 1
ATOM 1513 C CA . LEU A 1 204 ? -0.344 3.636 2.552 1.00 71.81 204 LEU A CA 1
ATOM 1514 C C . LEU A 1 204 ? -0.208 5.133 2.677 1.00 71.81 204 LEU A C 1
ATOM 1516 O O . LEU A 1 204 ? -0.808 5.733 3.567 1.00 71.81 204 LEU A O 1
ATOM 1520 N N . TRP A 1 205 ? 0.472 5.747 1.711 1.00 83.81 205 TRP A N 1
ATOM 1521 C CA . TRP A 1 205 ? 0.420 7.185 1.574 1.00 83.81 205 TRP A CA 1
ATOM 1522 C C . TRP A 1 205 ? -1.008 7.691 1.326 1.00 83.81 205 TR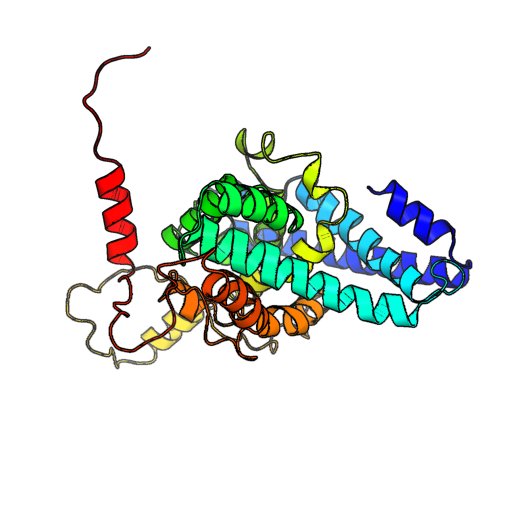P A C 1
ATOM 1524 O O . TRP A 1 205 ? -1.349 8.746 1.850 1.00 83.81 205 TRP A O 1
ATOM 1534 N N . PHE A 1 206 ? -1.884 6.924 0.647 1.00 81.06 206 PHE A N 1
ATOM 1535 C CA . PHE A 1 206 ? -3.286 7.342 0.505 1.00 81.06 206 PHE A CA 1
ATOM 1536 C C . PHE A 1 206 ? -3.998 7.480 1.860 1.00 81.06 206 PHE A C 1
ATOM 1538 O O . PHE A 1 206 ? -4.728 8.440 2.066 1.00 81.06 206 PHE A O 1
ATOM 1545 N N . ASN A 1 207 ? -3.765 6.569 2.815 1.00 85.25 207 ASN A N 1
ATOM 1546 C CA . ASN A 1 207 ? -4.364 6.681 4.148 1.00 85.25 207 ASN A CA 1
ATOM 1547 C C . ASN A 1 207 ? -3.858 7.947 4.851 1.00 85.25 207 ASN A C 1
ATOM 1549 O O . ASN A 1 207 ? -4.638 8.708 5.409 1.00 85.25 207 ASN A O 1
ATOM 1553 N N . VAL A 1 208 ? -2.554 8.219 4.760 1.00 86.00 208 VAL A N 1
ATOM 1554 C CA . VAL A 1 208 ? -1.964 9.415 5.370 1.00 86.00 208 VAL A CA 1
ATOM 1555 C C . VAL A 1 208 ? -2.538 10.706 4.778 1.00 86.00 208 VAL A C 1
ATOM 1557 O O . VAL A 1 208 ? -2.892 11.605 5.537 1.00 86.00 208 VAL A O 1
ATOM 1560 N N . ARG A 1 209 ? -2.667 10.810 3.448 1.00 85.88 209 ARG A N 1
ATOM 1561 C CA . ARG A 1 209 ? -3.231 12.014 2.805 1.00 85.88 209 ARG A CA 1
ATOM 1562 C C . ARG A 1 209 ? -4.734 12.173 3.040 1.00 85.88 209 ARG A C 1
ATOM 1564 O O . ARG A 1 209 ? -5.190 13.303 3.170 1.00 85.88 209 ARG A O 1
ATOM 1571 N N . ASN A 1 210 ? -5.484 11.071 3.129 1.00 87.06 210 ASN A N 1
ATOM 1572 C CA . ASN A 1 210 ? -6.932 11.094 3.363 1.00 87.06 210 ASN A CA 1
ATOM 1573 C C . ASN A 1 210 ? -7.295 11.334 4.839 1.00 87.06 210 ASN A C 1
ATOM 1575 O O . ASN A 1 210 ? -8.461 11.557 5.138 1.00 87.06 210 ASN A O 1
ATOM 1579 N N . HIS A 1 211 ? -6.313 11.343 5.747 1.00 86.50 211 HIS A N 1
ATOM 1580 C CA . HIS A 1 211 ? -6.459 11.729 7.155 1.00 86.50 211 HIS A CA 1
ATOM 1581 C C . HIS A 1 211 ? -5.535 12.920 7.496 1.00 86.50 211 HIS A C 1
ATOM 1583 O O . HIS A 1 211 ? -4.548 12.765 8.228 1.00 86.50 211 HIS A O 1
ATOM 1589 N N . PRO A 1 212 ? -5.805 14.124 6.949 1.00 82.25 212 PRO A N 1
ATOM 1590 C CA . PRO A 1 212 ? -4.900 15.262 7.054 1.00 82.25 212 PRO A CA 1
ATOM 1591 C C . PRO A 1 212 ? -4.791 15.789 8.486 1.00 82.25 212 PRO A C 1
ATOM 1593 O O . PRO A 1 212 ? -5.783 15.987 9.187 1.00 82.25 212 PRO A O 1
ATOM 1596 N N . LEU A 1 213 ? -3.560 16.069 8.922 1.00 78.69 213 LEU A N 1
ATOM 1597 C CA . LEU A 1 213 ? -3.302 16.600 10.260 1.00 78.69 213 LEU A CA 1
ATOM 1598 C C . LEU A 1 213 ? -4.043 17.923 10.491 1.00 78.69 213 LEU A C 1
ATOM 1600 O O . LEU A 1 213 ? -3.968 18.822 9.661 1.00 78.69 213 LEU A O 1
ATOM 1604 N N . GLY A 1 214 ? -4.708 18.055 11.641 1.00 75.50 214 GLY A N 1
ATOM 1605 C CA . GLY A 1 214 ? -5.420 19.285 12.011 1.00 75.50 214 GLY A CA 1
ATOM 1606 C C . GLY A 1 214 ? -6.847 19.402 11.468 1.00 75.50 214 GLY A C 1
ATOM 1607 O O . GLY A 1 214 ? -7.561 20.306 11.887 1.00 75.50 214 GLY A O 1
ATOM 1608 N N . GLU A 1 215 ? -7.311 18.465 10.636 1.00 78.44 215 GLU A N 1
ATOM 1609 C CA . GLU A 1 215 ? -8.705 18.406 10.166 1.00 78.44 215 GLU A CA 1
ATOM 1610 C C . GLU A 1 215 ? -9.716 18.409 11.321 1.00 78.44 215 GLU A C 1
ATOM 1612 O O . GLU A 1 215 ? -10.712 19.123 11.271 1.00 78.44 215 GLU A O 1
ATOM 1617 N N . ALA A 1 216 ? -9.426 17.673 12.400 1.00 73.25 216 ALA A N 1
ATOM 1618 C CA . ALA A 1 216 ? -10.255 17.665 13.605 1.00 73.25 216 ALA A CA 1
ATOM 1619 C C . ALA A 1 216 ? -10.387 19.060 14.238 1.00 73.25 216 ALA A C 1
ATOM 1621 O O . ALA A 1 216 ? -11.473 19.448 14.658 1.00 73.25 216 ALA A O 1
ATOM 1622 N N . ALA A 1 217 ? -9.288 19.820 14.282 1.00 71.12 217 ALA A N 1
ATOM 1623 C CA . ALA A 1 217 ? -9.289 21.181 14.807 1.00 71.12 217 ALA A CA 1
ATOM 1624 C C . ALA A 1 217 ? -10.043 22.132 13.868 1.00 71.12 217 ALA A C 1
ATOM 1626 O O . ALA A 1 217 ? -10.867 22.907 14.340 1.00 71.12 217 ALA A O 1
ATOM 1627 N N . ARG A 1 218 ? -9.843 22.009 12.546 1.00 75.38 218 ARG A N 1
ATOM 1628 C CA . ARG A 1 218 ? -10.560 22.817 11.549 1.00 75.38 218 ARG A CA 1
ATOM 1629 C C . ARG A 1 218 ? -12.073 22.608 11.632 1.00 75.38 218 ARG A C 1
ATOM 1631 O O . ARG A 1 218 ? -12.808 23.585 11.685 1.00 75.38 218 ARG A O 1
ATOM 1638 N N . ARG A 1 219 ? -12.538 21.354 11.710 1.00 73.75 219 ARG A N 1
ATOM 1639 C CA . ARG A 1 219 ? -13.969 21.037 11.872 1.00 73.75 219 ARG A CA 1
ATOM 1640 C C . ARG A 1 219 ? -14.533 21.609 13.174 1.00 73.75 219 ARG A C 1
ATOM 1642 O O . ARG A 1 219 ? -15.609 22.190 13.156 1.00 73.75 219 ARG A O 1
ATOM 1649 N N . ALA A 1 220 ? -13.789 21.514 14.277 1.00 71.12 220 ALA A N 1
ATOM 1650 C CA . ALA A 1 220 ? -14.201 22.096 15.554 1.00 71.12 220 ALA A CA 1
ATOM 1651 C C . ALA A 1 220 ? -14.288 23.636 15.509 1.00 71.12 220 ALA A C 1
ATOM 1653 O O . ALA A 1 220 ? -15.198 24.219 16.094 1.00 71.12 220 ALA A O 1
ATOM 1654 N N . GLU A 1 221 ? -13.368 24.305 14.806 1.00 76.56 221 GLU A N 1
ATOM 1655 C CA . GLU A 1 221 ? -13.407 25.756 14.583 1.00 76.56 221 GLU A CA 1
ATOM 1656 C C . GLU A 1 221 ? -14.577 26.169 13.677 1.00 76.56 221 GLU A C 1
ATOM 1658 O O . GLU A 1 221 ? -15.264 27.143 13.978 1.00 76.56 221 GLU A O 1
ATOM 1663 N N . GLU A 1 222 ? -14.844 25.419 12.604 1.00 77.44 222 GLU A N 1
ATOM 1664 C CA . GLU A 1 222 ? -15.990 25.627 11.708 1.00 77.44 222 GLU A CA 1
ATOM 1665 C C . GLU A 1 222 ? -17.328 25.446 12.448 1.00 77.44 222 GLU A C 1
ATOM 1667 O O . GLU A 1 222 ? -18.221 26.285 12.313 1.00 77.44 222 GLU A O 1
ATOM 1672 N N . GLU A 1 223 ? -17.452 24.408 13.284 1.00 72.25 223 GLU A N 1
ATOM 1673 C CA . GLU A 1 223 ? -18.612 24.185 14.161 1.00 72.25 223 GLU A CA 1
ATOM 1674 C C . GLU A 1 223 ? -18.788 25.318 15.181 1.00 72.25 223 GLU A C 1
ATOM 1676 O O . GLU A 1 223 ? -19.908 25.770 15.426 1.00 72.25 223 GLU A O 1
ATOM 1681 N N . ALA A 1 224 ? -17.691 25.815 15.759 1.00 72.56 224 ALA A N 1
ATOM 1682 C CA . ALA A 1 224 ? -17.724 26.939 16.690 1.00 72.56 224 ALA A CA 1
ATOM 1683 C C . ALA A 1 224 ? -18.068 28.275 16.000 1.00 72.56 224 ALA A C 1
ATOM 1685 O O . ALA A 1 224 ? -18.690 29.142 16.617 1.00 72.56 224 ALA A O 1
ATOM 1686 N N . ALA A 1 225 ? -17.682 28.446 14.731 1.00 76.56 225 ALA A N 1
ATOM 1687 C CA . ALA A 1 225 ? -17.939 29.647 13.937 1.00 76.56 225 ALA A CA 1
ATOM 1688 C C . ALA A 1 225 ? -19.339 29.667 13.291 1.00 76.56 225 ALA A C 1
ATOM 1690 O O . ALA A 1 225 ? -19.889 30.743 13.045 1.00 76.56 225 ALA A O 1
ATOM 1691 N N . GLY A 1 226 ? -19.930 28.500 13.019 1.00 57.59 226 GLY A N 1
ATOM 1692 C CA . GLY A 1 226 ? -21.222 28.345 12.355 1.00 57.59 226 GLY A CA 1
ATOM 1693 C C . GLY A 1 226 ? -22.310 27.812 13.285 1.00 57.59 226 GLY A C 1
ATOM 1694 O O . GLY A 1 226 ? -22.545 26.611 13.343 1.00 57.59 226 GLY A O 1
ATOM 1695 N N . GLY A 1 227 ? -23.066 28.700 13.938 1.00 49.62 227 GLY A N 1
ATOM 1696 C CA . GLY A 1 227 ? -24.251 28.372 14.750 1.00 49.62 227 GLY A CA 1
ATOM 1697 C C . GLY A 1 227 ? -25.467 27.826 13.976 1.00 49.62 227 GLY A C 1
ATOM 1698 O O . GLY A 1 227 ? -26.603 28.169 14.296 1.00 49.62 227 GLY A O 1
ATOM 1699 N N . LEU A 1 228 ? -25.261 26.992 12.957 1.00 44.97 228 LEU A N 1
ATOM 1700 C CA . LEU A 1 228 ? -26.300 26.245 12.251 1.00 44.97 228 LEU A CA 1
ATOM 1701 C C . LEU A 1 228 ? -25.949 24.762 12.297 1.00 44.97 228 LEU A C 1
ATOM 1703 O O . LEU A 1 228 ? -25.570 24.150 11.301 1.00 44.97 228 LEU A O 1
ATOM 1707 N N . ALA A 1 229 ? -26.140 24.175 13.476 1.00 42.97 229 ALA A N 1
ATOM 1708 C CA . ALA A 1 229 ? -26.402 22.754 13.559 1.00 42.97 229 ALA A CA 1
ATOM 1709 C C . ALA A 1 229 ? -27.571 22.444 12.609 1.00 42.97 229 ALA A C 1
ATOM 1711 O O . ALA A 1 229 ? -28.705 22.878 12.839 1.00 42.97 229 ALA A O 1
ATOM 1712 N N . GLN A 1 230 ? -27.320 21.667 11.551 1.00 38.69 230 GLN A N 1
ATOM 1713 C CA . GLN A 1 230 ? -28.390 20.807 11.057 1.00 38.69 230 GLN A CA 1
ATOM 1714 C C . GLN A 1 230 ? -28.891 20.004 12.265 1.00 38.69 230 GLN A C 1
ATOM 1716 O O . GLN A 1 230 ? -28.066 19.627 13.102 1.00 38.69 230 GLN A O 1
ATOM 1721 N N . PRO A 1 231 ? -30.206 19.786 12.432 1.00 36.03 231 PRO A N 1
ATOM 1722 C CA . PRO A 1 231 ? -30.735 19.165 13.635 1.00 36.03 231 PRO A CA 1
ATOM 1723 C C . PRO A 1 231 ? -30.354 17.680 13.659 1.00 36.03 231 PRO A C 1
ATOM 1725 O O . PRO A 1 231 ? -31.130 16.806 13.287 1.00 36.03 231 PRO A O 1
ATOM 1728 N N . ALA A 1 232 ? -29.143 17.417 14.132 1.00 38.88 232 ALA A N 1
ATOM 1729 C CA . ALA A 1 232 ? -28.686 16.175 14.712 1.00 38.88 232 ALA A CA 1
ATOM 1730 C C . ALA A 1 232 ? -29.605 15.887 15.907 1.00 38.88 232 ALA A C 1
ATOM 1732 O O . ALA A 1 232 ? -29.572 16.560 16.944 1.00 38.88 232 ALA A O 1
ATOM 1733 N N . GLY A 1 233 ? -30.569 14.990 15.712 1.00 30.59 233 GLY A N 1
ATOM 1734 C CA . GLY A 1 233 ? -31.668 14.779 16.644 1.00 30.59 233 GLY A CA 1
ATOM 1735 C C . GLY A 1 233 ? -31.174 14.274 17.996 1.00 30.59 233 GLY A C 1
ATOM 1736 O O . GLY A 1 233 ? -30.906 13.091 18.113 1.00 30.59 233 GLY A O 1
ATOM 1737 N N . LYS A 1 234 ? -31.085 15.162 19.002 1.00 28.33 234 LYS A N 1
ATOM 1738 C CA . LYS A 1 234 ? -31.051 14.987 20.485 1.00 28.33 234 LYS A CA 1
ATOM 1739 C C . LYS A 1 234 ? -30.328 13.771 21.128 1.00 28.33 234 LYS A C 1
ATOM 1741 O O . LYS A 1 234 ? -30.364 13.635 22.346 1.00 28.33 234 LYS A O 1
ATOM 1746 N N . HIS A 1 235 ? -29.588 12.959 20.382 1.00 31.86 235 HIS A N 1
ATOM 1747 C CA . HIS A 1 235 ? -28.749 11.847 20.851 1.00 31.86 235 HIS A CA 1
ATOM 1748 C C . HIS A 1 235 ? -27.294 11.948 20.348 1.00 31.86 235 HIS A C 1
ATOM 1750 O O . HIS A 1 235 ? -26.512 11.010 20.510 1.00 31.86 235 HIS A O 1
ATOM 1756 N N . GLU A 1 236 ? -26.927 13.086 19.755 1.00 34.25 236 GLU A N 1
ATOM 1757 C CA . GLU A 1 236 ? -25.661 13.318 19.040 1.00 34.25 236 GLU A CA 1
ATOM 1758 C C . GLU A 1 236 ? -24.706 14.295 19.740 1.00 34.25 236 GLU A C 1
ATOM 1760 O O . GLU A 1 236 ? -23.734 14.750 19.153 1.00 34.25 236 GLU A O 1
ATOM 1765 N N . ALA A 1 237 ? -24.917 14.584 21.024 1.00 29.80 237 ALA A N 1
ATOM 1766 C CA . ALA A 1 237 ? -23.916 15.300 21.807 1.00 29.80 237 ALA A CA 1
ATOM 1767 C C . ALA A 1 237 ? -22.790 14.329 22.224 1.00 29.80 237 ALA A C 1
ATOM 1769 O O . ALA A 1 237 ? -23.034 13.387 22.978 1.00 29.80 237 ALA A O 1
ATOM 1770 N N . ALA A 1 238 ? -21.575 14.591 21.724 1.00 33.50 238 ALA A N 1
ATOM 1771 C CA . ALA A 1 238 ? -20.300 13.892 21.956 1.00 33.50 238 ALA A CA 1
ATOM 1772 C C . ALA A 1 238 ? -20.089 12.556 21.203 1.00 33.50 238 ALA A C 1
ATOM 1774 O O . ALA A 1 238 ? -20.064 11.473 21.793 1.00 33.50 238 ALA A O 1
ATOM 1775 N N . ARG A 1 239 ? -19.852 12.621 19.885 1.00 39.56 239 ARG A N 1
ATOM 1776 C CA . ARG A 1 239 ? -19.249 11.519 19.112 1.00 39.56 239 ARG A CA 1
ATOM 1777 C C . ARG A 1 239 ? -17.986 12.024 18.424 1.00 39.56 239 ARG A C 1
ATOM 1779 O O . ARG A 1 239 ? -18.056 12.868 17.548 1.00 39.56 239 ARG A O 1
ATOM 1786 N N . SER A 1 240 ? -16.832 11.514 18.842 1.00 46.44 240 SER A N 1
ATOM 1787 C CA . SER A 1 240 ? -15.559 11.754 18.170 1.00 46.44 240 SER A CA 1
ATOM 1788 C C . SER A 1 240 ? -15.603 11.108 16.782 1.00 46.44 240 SER A C 1
ATOM 1790 O O . SER A 1 240 ? -15.560 9.881 16.653 1.00 46.44 240 SER A O 1
ATOM 1792 N N . GLU A 1 241 ? -15.785 11.924 15.753 1.00 70.75 241 GLU A N 1
ATOM 1793 C CA . GLU A 1 241 ? -15.920 11.472 14.379 1.00 70.75 241 GLU A CA 1
ATOM 1794 C C . GLU A 1 241 ? -14.544 11.340 13.709 1.00 70.75 241 GLU A C 1
ATOM 1796 O O . GLU A 1 241 ? -13.773 12.288 13.675 1.00 70.75 241 GLU A O 1
ATOM 1801 N N . CYS A 1 242 ? -14.243 10.152 13.169 1.00 78.88 242 CYS A N 1
ATOM 1802 C CA . CYS A 1 242 ? -13.157 9.907 12.212 1.00 78.88 242 CYS A CA 1
A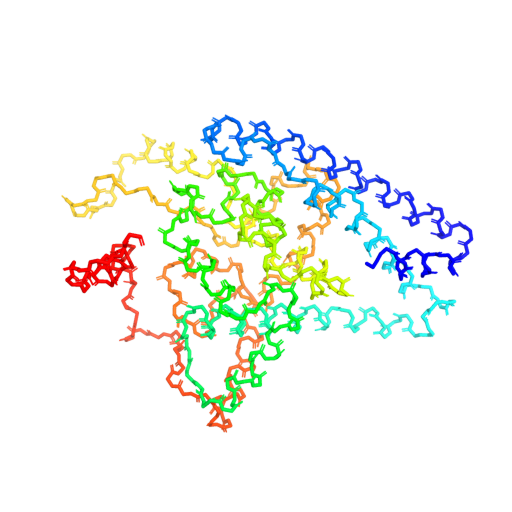TOM 1803 C C . CYS A 1 242 ? -13.116 11.017 11.152 1.00 78.88 242 CYS A C 1
ATOM 1805 O O . CYS A 1 242 ? -14.162 11.341 10.572 1.00 78.88 242 CYS A O 1
ATOM 1807 N N . VAL A 1 243 ? -11.923 11.574 10.919 1.00 83.88 243 VAL A N 1
ATOM 1808 C CA . VAL A 1 243 ? -11.701 12.807 10.141 1.00 83.88 243 VAL A CA 1
ATOM 1809 C C . VAL A 1 243 ? -11.159 12.527 8.740 1.00 83.88 243 VAL A C 1
ATOM 1811 O O . VAL A 1 243 ? -10.379 13.305 8.194 1.00 83.88 243 VAL A O 1
ATOM 1814 N N . ALA A 1 244 ? -11.574 11.400 8.162 1.00 84.38 244 ALA A N 1
ATOM 1815 C CA . ALA A 1 244 ? -11.298 11.086 6.770 1.00 84.38 244 ALA A CA 1
ATOM 1816 C C . ALA A 1 244 ? -11.853 12.181 5.844 1.00 84.38 244 ALA A C 1
ATOM 1818 O O . ALA A 1 244 ? -12.878 12.809 6.138 1.00 84.38 244 ALA A O 1
ATOM 1819 N N . VAL A 1 245 ? -11.186 12.379 4.712 1.00 84.44 245 VAL A N 1
ATOM 1820 C CA . VAL A 1 245 ? -11.637 13.257 3.630 1.00 84.44 245 VAL A CA 1
ATOM 1821 C C . VAL A 1 245 ? -11.559 12.533 2.290 1.00 84.44 245 VAL A C 1
ATOM 1823 O O . VAL A 1 245 ? -10.678 11.698 2.071 1.00 84.44 245 VAL A O 1
ATOM 1826 N N . ASP A 1 246 ? -12.484 12.871 1.396 1.00 82.75 246 ASP A N 1
ATOM 1827 C CA . ASP A 1 246 ? -12.446 12.450 -0.002 1.00 82.75 246 ASP A CA 1
ATOM 1828 C C . ASP A 1 246 ? -11.595 13.427 -0.824 1.00 82.75 246 ASP A C 1
ATOM 1830 O O . ASP A 1 246 ? -11.648 14.638 -0.603 1.00 82.75 246 ASP A O 1
ATOM 1834 N N . ASP A 1 247 ? -10.827 12.902 -1.783 1.00 76.94 247 ASP A N 1
ATOM 1835 C CA . ASP A 1 247 ? -10.048 13.686 -2.754 1.00 76.94 247 ASP A CA 1
ATOM 1836 C C . ASP A 1 247 ? -9.266 14.876 -2.135 1.00 76.94 247 ASP A C 1
ATOM 1838 O O . ASP A 1 247 ? -9.404 16.018 -2.594 1.00 76.94 247 ASP A O 1
ATOM 1842 N N . PRO A 1 248 ? -8.418 14.650 -1.109 1.00 75.06 248 PRO A N 1
ATOM 1843 C CA . PRO A 1 248 ? -7.730 15.728 -0.406 1.00 75.06 248 PRO A CA 1
ATOM 1844 C C . PRO A 1 248 ? -6.903 16.584 -1.366 1.00 75.06 248 PRO A C 1
ATOM 1846 O O . PRO A 1 248 ? -6.135 16.073 -2.192 1.00 75.06 248 PRO A O 1
ATOM 1849 N N . ALA A 1 249 ? -7.033 17.905 -1.223 1.00 66.81 249 ALA A N 1
ATOM 1850 C CA . ALA A 1 249 ? -6.241 18.862 -1.976 1.00 66.81 249 ALA A CA 1
ATOM 1851 C C . ALA A 1 249 ? -4.759 18.748 -1.591 1.00 66.81 249 ALA A C 1
ATOM 1853 O O . ALA A 1 249 ? -4.393 18.889 -0.426 1.00 66.81 249 ALA A O 1
ATOM 1854 N N . SER A 1 250 ? -3.876 18.610 -2.580 1.00 61.66 250 SER A N 1
ATOM 1855 C CA . SER A 1 250 ? -2.418 18.579 -2.367 1.00 61.66 250 SER A CA 1
ATOM 1856 C C . SER A 1 250 ? -1.824 19.941 -1.950 1.00 61.66 250 SER A C 1
ATOM 1858 O O . SER A 1 250 ? -0.607 20.083 -1.841 1.00 61.66 250 SER A O 1
ATOM 1860 N N . ALA A 1 251 ? -2.666 20.962 -1.736 1.00 47.16 251 ALA A N 1
ATOM 1861 C CA . ALA A 1 251 ? -2.295 22.375 -1.644 1.00 47.16 251 ALA A CA 1
ATOM 1862 C C . ALA A 1 251 ? -1.372 22.727 -0.459 1.00 47.16 251 ALA A C 1
ATOM 1864 O O . ALA A 1 251 ? -0.651 23.717 -0.538 1.00 47.16 251 ALA A O 1
ATOM 1865 N N . GLY A 1 252 ? -1.336 21.911 0.601 1.00 51.16 252 GLY A N 1
ATOM 1866 C CA . GLY A 1 252 ? -0.408 22.086 1.730 1.00 51.16 252 GLY A CA 1
ATOM 1867 C C . GLY A 1 252 ? 0.924 21.335 1.600 1.00 51.16 252 GLY A C 1
ATOM 1868 O O . GLY A 1 252 ? 1.845 21.603 2.362 1.00 51.16 252 GLY A O 1
ATOM 1869 N N . LEU A 1 253 ? 1.049 20.401 0.649 1.00 52.84 253 LEU A N 1
ATOM 1870 C CA . LEU A 1 253 ? 2.154 19.431 0.604 1.00 52.84 253 LEU A CA 1
ATOM 1871 C C . LEU A 1 253 ? 3.296 19.826 -0.346 1.00 52.84 253 LEU A C 1
ATOM 1873 O O . LEU A 1 253 ? 4.388 19.277 -0.249 1.00 52.84 253 LEU A O 1
ATOM 1877 N N . LEU A 1 254 ? 3.089 20.804 -1.238 1.00 51.81 254 LEU A N 1
ATOM 1878 C CA . LEU A 1 254 ? 4.144 21.307 -2.136 1.00 51.81 254 LEU A CA 1
ATOM 1879 C C . LEU A 1 254 ? 5.264 22.071 -1.404 1.00 51.81 254 LEU A C 1
ATOM 1881 O O . LEU A 1 254 ? 6.319 22.313 -1.985 1.00 51.81 254 LEU A O 1
ATOM 1885 N N . GLN A 1 255 ? 5.036 22.450 -0.144 1.00 54.62 255 GLN A N 1
ATOM 1886 C CA . GLN A 1 255 ? 6.009 23.130 0.719 1.00 54.62 255 GLN A CA 1
ATOM 1887 C C . GLN A 1 255 ? 6.812 22.160 1.603 1.00 54.62 255 GLN A C 1
ATOM 1889 O O . GLN A 1 255 ? 7.655 22.592 2.387 1.00 54.62 255 GLN A O 1
ATOM 1894 N N . GLU A 1 256 ? 6.547 20.858 1.495 1.00 69.62 256 GLU A N 1
ATOM 1895 C CA . GLU A 1 256 ? 7.092 19.830 2.377 1.00 69.62 256 GLU A CA 1
ATOM 1896 C C . GLU A 1 256 ? 8.381 19.199 1.820 1.00 69.62 256 GLU A C 1
ATOM 1898 O O . GLU A 1 256 ? 8.839 19.476 0.708 1.00 69.62 256 GLU A O 1
ATOM 1903 N N . TRP A 1 257 ? 8.988 18.315 2.610 1.00 79.50 257 TRP A N 1
ATOM 1904 C CA . TRP A 1 257 ? 10.225 17.630 2.248 1.00 79.50 257 TRP A CA 1
ATOM 1905 C C . TRP A 1 257 ? 10.112 16.758 0.972 1.00 79.50 257 TRP A C 1
ATOM 1907 O O . TRP A 1 257 ? 9.057 16.190 0.694 1.00 79.50 257 TRP A O 1
ATOM 1917 N N . PRO A 1 258 ? 11.213 16.551 0.224 1.00 85.31 258 PRO A N 1
ATOM 1918 C CA . PRO A 1 258 ? 11.233 15.815 -1.050 1.00 85.31 258 PRO A CA 1
ATOM 1919 C C . PRO A 1 258 ? 10.578 14.429 -1.043 1.00 85.31 258 PRO A C 1
ATOM 1921 O O . PRO A 1 258 ? 9.982 14.019 -2.038 1.00 85.31 258 PRO A O 1
ATOM 1924 N N . LEU A 1 259 ? 10.681 13.690 0.065 1.00 84.06 259 LEU A N 1
ATOM 1925 C CA . LEU A 1 259 ? 10.033 12.389 0.199 1.00 84.06 259 LEU A CA 1
ATOM 1926 C C . LEU A 1 259 ? 8.502 12.515 0.227 1.00 84.06 259 LEU A C 1
ATOM 1928 O O . LEU A 1 259 ? 7.835 11.680 -0.375 1.00 84.06 259 LEU A O 1
ATOM 1932 N N . TYR A 1 260 ? 7.939 13.561 0.843 1.00 81.75 260 TYR A N 1
ATOM 1933 C CA . TYR A 1 260 ? 6.497 13.823 0.787 1.00 81.75 260 TYR A CA 1
ATOM 1934 C C . TYR A 1 260 ? 6.035 14.072 -0.646 1.00 81.75 260 TYR A C 1
ATOM 1936 O O . TYR A 1 260 ? 5.048 13.482 -1.075 1.00 81.75 260 TYR A O 1
ATOM 1944 N N . LEU A 1 261 ? 6.787 14.872 -1.407 1.00 83.44 261 LEU A N 1
ATOM 1945 C CA . LEU A 1 261 ? 6.482 15.140 -2.815 1.00 83.44 261 LEU A CA 1
ATOM 1946 C C . LEU A 1 261 ? 6.485 13.858 -3.651 1.00 83.44 261 LEU A C 1
ATOM 1948 O O . LEU A 1 261 ? 5.591 13.651 -4.467 1.00 83.44 261 LEU A O 1
ATOM 1952 N N . LEU A 1 262 ? 7.470 12.983 -3.430 1.00 84.50 262 LEU A N 1
ATOM 1953 C CA . LEU A 1 262 ? 7.546 11.693 -4.110 1.00 84.50 262 LEU A CA 1
ATOM 1954 C C . LEU A 1 262 ? 6.341 10.804 -3.776 1.00 84.50 262 LEU A C 1
ATOM 1956 O O . LEU A 1 262 ? 5.721 10.248 -4.680 1.00 84.50 262 LEU A O 1
ATOM 1960 N N . LEU A 1 263 ? 6.027 10.654 -2.488 1.00 84.56 263 LEU A N 1
ATOM 1961 C CA . LEU A 1 263 ? 4.920 9.815 -2.028 1.00 84.56 263 LEU A CA 1
ATOM 1962 C C . LEU A 1 263 ? 3.570 10.345 -2.539 1.00 84.56 263 LEU A C 1
ATOM 1964 O O . LEU A 1 263 ? 2.747 9.568 -3.024 1.00 84.56 263 LEU A O 1
ATOM 1968 N N . GLU A 1 264 ? 3.382 11.664 -2.525 1.00 82.69 264 GLU A N 1
ATOM 1969 C CA . GLU A 1 264 ? 2.181 12.322 -3.041 1.00 82.69 264 GLU A CA 1
ATOM 1970 C C . GLU A 1 264 ? 2.048 12.153 -4.557 1.00 82.69 264 GLU A C 1
ATOM 1972 O O . GLU A 1 264 ? 0.987 11.761 -5.038 1.00 82.69 264 GLU A O 1
ATOM 1977 N N . ALA A 1 265 ? 3.126 12.358 -5.321 1.00 82.12 265 ALA A N 1
ATOM 1978 C CA . ALA A 1 265 ? 3.115 12.170 -6.772 1.00 82.12 265 ALA A CA 1
ATOM 1979 C C . ALA A 1 265 ? 2.719 10.737 -7.164 1.00 82.12 265 ALA A C 1
ATOM 1981 O O . ALA A 1 265 ? 1.948 10.529 -8.103 1.00 82.12 265 ALA A O 1
ATOM 1982 N N . VAL A 1 266 ? 3.210 9.743 -6.419 1.00 80.56 266 VAL A N 1
ATOM 1983 C CA . VAL A 1 266 ? 2.842 8.336 -6.614 1.00 80.56 266 VAL A CA 1
ATOM 1984 C C . VAL A 1 266 ? 1.365 8.098 -6.270 1.00 80.56 266 VAL A C 1
ATOM 1986 O O . VAL A 1 266 ? 0.657 7.435 -7.034 1.00 80.56 266 VAL A O 1
ATOM 1989 N N . ALA A 1 267 ? 0.876 8.642 -5.152 1.00 80.69 267 ALA A N 1
ATOM 1990 C CA . ALA A 1 267 ? -0.511 8.462 -4.723 1.00 80.69 267 ALA A CA 1
ATOM 1991 C C . ALA A 1 267 ? -1.520 9.145 -5.655 1.00 80.69 267 ALA A C 1
ATOM 1993 O O . ALA A 1 267 ? -2.546 8.542 -5.961 1.00 80.69 267 ALA A O 1
ATOM 1994 N N . LEU A 1 268 ? -1.211 10.336 -6.173 1.00 79.94 268 LEU A N 1
ATOM 1995 C CA . LEU A 1 268 ? -2.063 11.065 -7.120 1.00 79.94 268 LEU A CA 1
ATOM 1996 C C . LEU A 1 268 ? -2.288 10.316 -8.435 1.00 79.94 268 LEU A C 1
ATOM 1998 O O . LEU A 1 268 ? -3.297 10.532 -9.099 1.00 79.94 268 LEU A O 1
ATOM 2002 N N . PHE A 1 269 ? -1.364 9.438 -8.820 1.00 77.94 269 PHE A N 1
ATOM 2003 C CA . PHE A 1 269 ? -1.541 8.598 -9.998 1.00 77.94 269 PHE A CA 1
ATOM 2004 C C . PHE A 1 269 ? -2.338 7.325 -9.685 1.00 77.94 269 PHE A C 1
ATOM 2006 O O . PHE A 1 269 ? -3.199 6.910 -10.458 1.00 77.94 269 PHE A O 1
ATOM 2013 N N . ILE A 1 270 ? -2.042 6.683 -8.556 1.00 80.06 270 ILE A N 1
ATOM 2014 C CA . ILE A 1 270 ? -2.540 5.336 -8.256 1.00 80.06 270 ILE A CA 1
ATOM 2015 C C . ILE A 1 270 ? -3.894 5.378 -7.557 1.00 80.06 270 ILE A C 1
ATOM 2017 O O . ILE A 1 270 ? -4.799 4.643 -7.943 1.00 80.06 270 ILE A O 1
ATOM 2021 N N . SER A 1 271 ? -4.036 6.208 -6.528 1.00 80.81 271 SER A N 1
ATOM 2022 C CA . SER A 1 271 ? -5.186 6.189 -5.624 1.00 80.81 271 SER A CA 1
ATOM 2023 C C . SER A 1 271 ? -6.512 6.556 -6.313 1.00 80.81 271 SER A C 1
ATOM 2025 O O . SER A 1 271 ? -7.485 5.807 -6.145 1.00 80.81 271 SER A O 1
ATOM 2027 N N . PRO A 1 272 ? -6.562 7.579 -7.198 1.00 80.25 272 PRO A N 1
ATOM 2028 C CA . PRO A 1 272 ? -7.743 7.842 -8.024 1.00 80.25 272 PRO A CA 1
ATOM 2029 C C . PRO A 1 272 ? -8.115 6.673 -8.939 1.00 80.25 272 PRO A C 1
ATOM 2031 O O . PRO A 1 272 ? -9.296 6.357 -9.092 1.00 80.25 272 PRO A O 1
ATOM 2034 N N . ALA A 1 273 ? -7.109 6.015 -9.529 1.00 79.06 273 ALA A N 1
ATOM 2035 C CA . ALA A 1 273 ? -7.308 4.906 -10.458 1.00 79.06 273 ALA A CA 1
ATOM 2036 C C . ALA A 1 273 ? -7.925 3.678 -9.775 1.00 79.06 273 ALA A C 1
ATOM 2038 O O . ALA A 1 273 ? -8.662 2.933 -10.417 1.00 79.06 273 ALA A O 1
ATOM 2039 N N . VAL A 1 274 ? -7.642 3.470 -8.484 1.00 83.12 274 VAL A N 1
ATOM 2040 C CA . VAL A 1 274 ? -8.100 2.302 -7.711 1.00 83.12 274 VAL A CA 1
ATOM 2041 C C . VAL A 1 274 ? -9.288 2.594 -6.781 1.00 83.12 274 VAL A C 1
ATOM 2043 O O . VAL A 1 274 ? -9.733 1.695 -6.073 1.00 83.12 274 VAL A O 1
ATOM 2046 N N . GLY A 1 275 ? -9.802 3.830 -6.761 1.00 83.44 275 GLY A N 1
ATOM 2047 C CA . GLY A 1 275 ? -10.970 4.210 -5.955 1.00 83.44 275 GLY A CA 1
ATOM 2048 C C . GLY A 1 275 ? -10.729 4.270 -4.440 1.00 83.44 275 GLY A C 1
ATOM 2049 O O . GLY A 1 275 ? -11.675 4.125 -3.667 1.00 83.44 275 GLY A O 1
ATOM 2050 N N . GLU A 1 276 ? -9.484 4.458 -3.997 1.00 85.31 276 GLU A N 1
ATOM 2051 C CA . GLU A 1 276 ? -9.149 4.595 -2.565 1.00 85.31 276 GLU A CA 1
ATOM 2052 C C . GLU A 1 276 ? -9.152 6.057 -2.078 1.00 85.31 276 GLU A C 1
ATOM 2054 O O . GLU A 1 276 ? -9.110 6.296 -0.872 1.00 85.31 276 GLU A O 1
ATOM 2059 N N . ASP A 1 277 ? -9.264 7.025 -2.998 1.00 82.62 277 ASP A N 1
ATOM 2060 C CA . ASP A 1 277 ? -9.408 8.461 -2.689 1.00 82.62 277 ASP A CA 1
ATOM 2061 C C . ASP A 1 277 ? -10.820 8.872 -2.262 1.00 82.62 277 ASP A C 1
ATOM 2063 O O . ASP A 1 277 ? -10.979 9.897 -1.608 1.00 82.62 277 ASP A O 1
ATOM 2067 N N . SER A 1 278 ? -11.835 8.059 -2.560 1.00 84.56 278 SER A N 1
ATOM 2068 C CA . SER A 1 278 ? -13.179 8.190 -1.982 1.00 84.56 278 SER A CA 1
ATOM 2069 C C . SER A 1 278 ? -13.202 7.542 -0.588 1.00 84.56 278 SER A C 1
ATOM 2071 O O . SER A 1 278 ? -13.893 6.539 -0.361 1.00 84.56 278 SER A O 1
ATOM 2073 N N . HIS A 1 279 ? -12.313 8.012 0.288 1.00 87.44 279 HIS A N 1
ATOM 2074 C CA . HIS A 1 279 ? -11.998 7.406 1.573 1.00 87.44 279 HIS A CA 1
ATOM 2075 C C . HIS A 1 279 ? -13.055 7.696 2.645 1.00 87.44 279 HIS A C 1
ATOM 2077 O O . HIS A 1 279 ? -13.511 6.756 3.293 1.00 87.44 279 HIS A O 1
ATOM 2083 N N . ASP A 1 280 ? -13.505 8.941 2.810 1.00 86.19 280 ASP A N 1
ATOM 2084 C CA . ASP A 1 280 ? -14.611 9.268 3.723 1.00 86.19 280 ASP A CA 1
ATOM 2085 C C . ASP A 1 280 ? -15.901 8.570 3.278 1.00 86.19 280 ASP A C 1
ATOM 2087 O O . ASP A 1 280 ? -16.565 7.891 4.070 1.00 86.19 280 ASP A O 1
ATOM 2091 N N . HIS A 1 281 ? -16.188 8.596 1.972 1.00 85.00 281 HIS A N 1
ATOM 2092 C CA . HIS A 1 281 ? -17.275 7.812 1.395 1.00 85.00 281 HIS A CA 1
ATOM 2093 C C . HIS A 1 281 ? -17.166 6.324 1.766 1.00 85.00 281 HIS A C 1
ATOM 2095 O O . HIS A 1 281 ? -18.149 5.686 2.146 1.00 85.00 281 HIS A O 1
ATOM 2101 N N . HIS A 1 282 ? -15.968 5.748 1.689 1.00 88.12 282 HIS A N 1
ATOM 2102 C CA . HIS A 1 282 ? -15.721 4.365 2.085 1.00 88.12 282 HIS A CA 1
ATOM 2103 C C . HIS A 1 282 ? -15.941 4.116 3.589 1.00 88.12 282 HIS A C 1
ATOM 2105 O O . HIS A 1 282 ? -16.531 3.100 3.954 1.00 88.12 282 HIS A O 1
ATOM 2111 N N . HIS A 1 283 ? -15.551 5.033 4.477 1.00 87.38 283 HIS A N 1
ATOM 2112 C CA . HIS A 1 283 ? -15.857 4.920 5.913 1.00 87.38 283 HIS A CA 1
ATOM 2113 C C . HIS A 1 283 ? -17.361 4.901 6.200 1.00 87.38 283 HIS A C 1
ATOM 2115 O O . HIS A 1 283 ? -17.797 4.205 7.120 1.00 87.38 283 HIS A O 1
ATOM 2121 N N . ASN A 1 284 ? -18.150 5.595 5.381 1.00 84.56 284 ASN A N 1
ATOM 2122 C CA . ASN A 1 284 ? -19.609 5.633 5.485 1.00 84.56 284 ASN A CA 1
ATOM 2123 C C . ASN A 1 284 ? -20.292 4.423 4.814 1.00 84.56 284 ASN A C 1
ATOM 2125 O O . ASN A 1 284 ? -21.329 3.944 5.289 1.00 84.56 284 ASN A O 1
ATOM 2129 N N . TYR A 1 285 ? -19.686 3.874 3.756 1.00 86.56 285 TYR A N 1
ATOM 2130 C CA . TYR A 1 285 ? -20.214 2.753 2.969 1.00 86.56 285 TYR A CA 1
ATOM 2131 C C . TYR A 1 285 ? -19.175 1.634 2.748 1.00 86.56 285 TYR A C 1
ATOM 2133 O O . TYR A 1 285 ? -18.853 1.287 1.606 1.00 86.56 285 TYR A O 1
ATOM 2141 N N . PRO A 1 286 ? -18.672 0.997 3.823 1.00 88.31 286 PRO A N 1
ATOM 2142 C CA . PRO A 1 286 ? -17.499 0.123 3.742 1.00 88.31 286 PRO A CA 1
ATOM 2143 C C . PRO A 1 286 ? -17.731 -1.176 2.965 1.00 88.31 286 PRO A C 1
ATOM 2145 O O . PRO A 1 286 ? -16.795 -1.770 2.436 1.00 88.31 286 PRO A O 1
ATOM 2148 N N . GLY A 1 287 ? -18.985 -1.625 2.884 1.00 88.12 287 GLY A N 1
ATOM 2149 C CA . GLY A 1 287 ? -19.355 -2.893 2.259 1.00 88.12 287 GLY A CA 1
ATOM 2150 C C . GLY A 1 287 ? -19.442 -2.862 0.735 1.00 88.12 287 GLY A C 1
ATOM 2151 O O . GLY A 1 287 ? -19.888 -3.852 0.166 1.00 88.12 287 GLY A O 1
ATOM 2152 N N . LEU A 1 288 ? -19.116 -1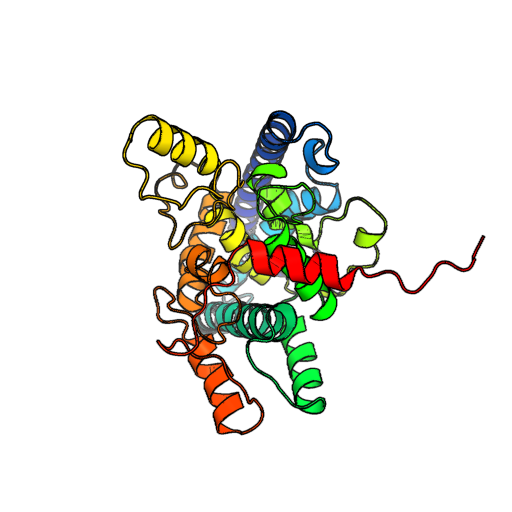.754 0.069 1.00 89.56 288 LEU A N 1
ATOM 2153 C CA . LEU A 1 288 ? -19.229 -1.648 -1.385 1.00 89.56 288 LEU A CA 1
ATOM 2154 C C . LEU A 1 288 ? -18.102 -2.397 -2.096 1.00 89.56 288 LEU A C 1
ATOM 2156 O O . LEU A 1 288 ? -16.920 -2.209 -1.805 1.00 89.56 288 LEU A O 1
ATOM 2160 N N . ALA A 1 289 ? -18.472 -3.216 -3.079 1.00 90.19 289 ALA A N 1
ATOM 2161 C CA . ALA A 1 289 ? -17.511 -3.937 -3.909 1.00 90.19 289 ALA A CA 1
ATOM 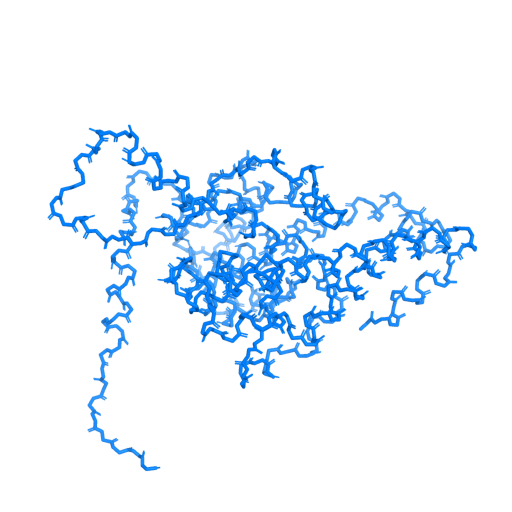2162 C C . ALA A 1 289 ? -16.839 -3.017 -4.933 1.00 90.19 289 ALA A C 1
ATOM 2164 O O . ALA A 1 289 ? -15.728 -3.290 -5.389 1.00 90.19 289 ALA A O 1
ATOM 2165 N N . VAL A 1 290 ? -17.517 -1.924 -5.274 1.00 88.81 290 VAL A N 1
ATOM 2166 C CA . VAL A 1 290 ? -17.107 -0.923 -6.252 1.00 88.81 290 VAL A CA 1
ATOM 2167 C C . VAL A 1 290 ? -17.500 0.456 -5.731 1.00 88.81 290 VAL A C 1
ATOM 2169 O O . VAL A 1 290 ? -18.605 0.618 -5.209 1.00 88.81 290 VAL A O 1
ATOM 2172 N N . ARG A 1 291 ? -16.602 1.436 -5.850 1.00 84.69 291 ARG A N 1
ATOM 2173 C CA . ARG A 1 291 ? -16.761 2.769 -5.249 1.00 84.69 291 ARG A CA 1
ATOM 2174 C C . ARG A 1 291 ? -16.898 3.879 -6.292 1.00 84.69 291 ARG A C 1
ATOM 2176 O O . ARG A 1 291 ? -16.388 3.731 -7.404 1.00 84.69 291 ARG A O 1
ATOM 2183 N N . PRO A 1 292 ? -17.518 5.017 -5.929 1.00 76.25 292 PRO A N 1
ATOM 2184 C CA . PRO A 1 292 ? -17.465 6.239 -6.720 1.00 76.25 292 PRO A CA 1
ATOM 2185 C C . PRO A 1 292 ? -16.069 6.872 -6.586 1.00 76.25 292 PRO A C 1
ATOM 2187 O O . PRO A 1 292 ? -15.879 7.866 -5.899 1.00 76.25 292 PRO A O 1
ATOM 2190 N N . GLY A 1 293 ? -15.059 6.245 -7.192 1.00 71.19 293 GLY A N 1
ATOM 2191 C CA . GLY A 1 293 ? -13.715 6.813 -7.261 1.00 71.19 293 GLY A CA 1
ATOM 2192 C C . GLY A 1 293 ? -13.653 7.959 -8.271 1.00 71.19 293 GLY A C 1
ATOM 2193 O O . GLY A 1 293 ? -14.380 7.948 -9.264 1.00 71.19 293 GLY A O 1
ATOM 2194 N N . LYS A 1 294 ? -12.722 8.899 -8.081 1.00 71.12 294 LYS A N 1
ATOM 2195 C CA . LYS A 1 294 ? -12.487 10.030 -8.996 1.00 71.12 294 LYS A CA 1
ATOM 2196 C C . LYS A 1 294 ? -12.325 9.613 -10.462 1.00 71.12 294 LYS A C 1
ATOM 2198 O O . LYS A 1 294 ? -12.778 10.322 -11.355 1.00 71.12 294 LYS A O 1
ATOM 2203 N N . TRP A 1 295 ? -11.692 8.463 -10.717 1.00 77.31 295 TRP A N 1
ATOM 2204 C CA . TRP A 1 295 ? -11.541 7.878 -12.062 1.00 77.31 295 TRP A CA 1
ATOM 2205 C C . TRP A 1 295 ? -12.390 6.619 -12.268 1.00 77.31 295 TRP A C 1
ATOM 2207 O O . TRP A 1 295 ? -12.099 5.797 -13.131 1.00 77.31 295 TRP A O 1
ATOM 2217 N N . GLY A 1 296 ? -13.438 6.452 -11.463 1.00 76.56 296 GLY A N 1
ATOM 2218 C CA . GLY A 1 296 ? -14.425 5.396 -11.637 1.00 76.56 296 GLY A CA 1
ATOM 2219 C C . GLY A 1 296 ? -13.999 4.012 -11.156 1.00 76.56 296 GLY A C 1
ATOM 2220 O O . GLY A 1 296 ? -14.681 3.058 -11.499 1.00 76.56 296 GLY A O 1
ATOM 2221 N N . ASP A 1 297 ? -12.920 3.866 -10.372 1.00 87.19 297 ASP A N 1
ATOM 2222 C CA . ASP A 1 297 ? -12.546 2.575 -9.762 1.00 87.19 297 ASP A CA 1
ATOM 2223 C C . ASP A 1 297 ? -12.464 1.434 -10.805 1.00 87.19 297 ASP A C 1
ATOM 2225 O O . ASP A 1 297 ? -13.116 0.386 -10.705 1.00 87.19 297 ASP A O 1
ATOM 2229 N N . CYS A 1 298 ? -11.697 1.672 -11.875 1.00 86.31 298 CYS A N 1
ATOM 2230 C CA . CYS A 1 298 ? -11.586 0.755 -13.011 1.00 86.31 298 CYS A CA 1
ATOM 2231 C C . CYS A 1 298 ? -11.160 -0.671 -12.604 1.00 86.31 298 CYS A C 1
ATOM 2233 O O . CYS A 1 298 ? -11.773 -1.625 -13.091 1.00 86.31 298 CYS A O 1
ATOM 2235 N N . PRO A 1 299 ? -10.165 -0.872 -11.710 1.00 86.38 299 PRO A N 1
ATOM 2236 C CA . PRO A 1 299 ? -9.781 -2.206 -11.251 1.00 86.38 299 PRO A CA 1
ATOM 2237 C C . PRO A 1 299 ? -10.905 -2.920 -10.499 1.00 86.38 299 PRO A C 1
ATOM 2239 O O . PRO A 1 299 ? -11.095 -4.120 -10.706 1.00 86.38 299 PRO A O 1
ATOM 2242 N N . GLY A 1 300 ? -11.676 -2.194 -9.680 1.00 89.00 300 GLY A N 1
ATOM 2243 C CA . GLY A 1 300 ? -12.856 -2.722 -9.003 1.00 89.00 300 GLY A CA 1
ATOM 2244 C C . GLY A 1 300 ? -13.895 -3.226 -9.995 1.00 89.00 300 GLY A C 1
ATOM 2245 O O . GLY A 1 300 ? -14.274 -4.396 -9.951 1.00 89.00 300 GLY A O 1
ATOM 2246 N N . HIS A 1 301 ? -14.291 -2.379 -10.947 1.00 89.50 301 HIS A N 1
ATOM 2247 C CA . HIS A 1 301 ? -15.259 -2.743 -11.984 1.00 89.50 301 HIS A CA 1
ATOM 2248 C C . HIS A 1 301 ? -14.798 -3.944 -12.814 1.00 89.50 301 HIS A C 1
ATOM 2250 O O . HIS A 1 301 ? -15.550 -4.906 -12.977 1.00 89.50 301 HIS A O 1
ATOM 2256 N N . ALA A 1 302 ? -13.561 -3.912 -13.316 1.00 92.19 302 ALA A N 1
ATOM 2257 C CA . ALA A 1 302 ? -13.041 -4.947 -14.200 1.00 92.19 302 ALA A CA 1
ATOM 2258 C C . ALA A 1 302 ? -12.884 -6.294 -13.481 1.00 92.19 302 ALA A C 1
ATOM 2260 O O . ALA A 1 302 ? -13.370 -7.318 -13.965 1.00 92.19 302 ALA A O 1
ATOM 2261 N N . PHE A 1 303 ? -12.231 -6.311 -12.316 1.00 95.06 303 PHE A N 1
ATOM 2262 C CA . PHE A 1 303 ? -11.905 -7.559 -11.628 1.00 95.06 303 PHE A CA 1
ATOM 2263 C C . PHE A 1 303 ? -13.125 -8.177 -10.938 1.00 95.06 303 PHE A C 1
ATOM 2265 O O . PHE A 1 303 ? -13.389 -9.369 -11.107 1.00 95.06 303 PHE A O 1
ATOM 2272 N N . VAL A 1 304 ? -13.914 -7.378 -10.207 1.00 94.25 304 VAL A N 1
ATOM 2273 C CA . VAL A 1 304 ? -15.144 -7.870 -9.561 1.00 94.25 304 VAL A CA 1
ATOM 2274 C C . VAL A 1 304 ? -16.175 -8.264 -10.618 1.00 94.25 304 VAL A C 1
ATOM 2276 O O . VAL A 1 304 ? -16.800 -9.318 -10.497 1.00 94.25 304 VAL A O 1
ATOM 2279 N N . GLY A 1 305 ? -16.310 -7.472 -11.687 1.00 92.75 305 GLY A N 1
ATOM 2280 C CA . GLY A 1 305 ? -17.186 -7.782 -12.816 1.00 92.75 305 GLY A CA 1
ATOM 2281 C C . GLY A 1 305 ? -16.835 -9.111 -13.485 1.00 92.75 305 GLY A C 1
ATOM 2282 O O . GLY A 1 305 ? -17.728 -9.928 -13.706 1.00 92.75 305 GLY A O 1
ATOM 2283 N N . LEU A 1 306 ? -15.547 -9.382 -13.728 1.00 95.44 306 LEU A N 1
ATOM 2284 C CA . LEU A 1 306 ? -15.086 -10.656 -14.291 1.00 95.44 306 LEU A CA 1
ATOM 2285 C C . LEU A 1 306 ? -15.405 -11.844 -13.372 1.00 95.44 306 LEU A C 1
ATOM 2287 O O . LEU A 1 306 ? -15.898 -12.873 -13.845 1.00 95.44 306 LEU A O 1
ATOM 2291 N N . LEU A 1 307 ? -15.157 -11.713 -12.065 1.00 96.00 307 LEU A N 1
ATOM 2292 C CA . LEU A 1 307 ? -15.478 -12.759 -11.089 1.00 96.00 307 LEU A CA 1
ATOM 2293 C C . LEU A 1 307 ? -16.983 -13.038 -11.031 1.00 96.00 307 LEU A C 1
ATOM 2295 O O . LEU A 1 307 ? -17.393 -14.200 -10.992 1.00 96.00 307 LEU A O 1
ATOM 2299 N N . HIS A 1 308 ? -17.801 -11.987 -11.047 1.00 94.50 308 HIS A N 1
ATOM 2300 C CA . HIS A 1 308 ? -19.254 -12.099 -11.029 1.00 94.50 308 HIS A CA 1
ATOM 2301 C C . HIS A 1 308 ? -19.790 -12.740 -12.318 1.00 94.50 308 HIS A C 1
ATOM 2303 O O . HIS A 1 308 ? -20.534 -13.719 -12.255 1.00 94.50 308 HIS A O 1
ATOM 2309 N N . ALA A 1 309 ? -19.344 -12.270 -13.489 1.00 95.06 309 ALA A N 1
ATOM 2310 C CA . ALA A 1 309 ? -19.722 -12.827 -14.791 1.00 95.06 309 ALA A CA 1
ATOM 2311 C C . ALA A 1 309 ? -19.329 -14.308 -14.929 1.00 95.06 309 ALA A C 1
ATOM 2313 O O . ALA A 1 309 ? -20.078 -15.110 -15.485 1.00 95.06 309 ALA A O 1
ATOM 2314 N N . SER A 1 310 ? -18.192 -14.690 -14.344 1.00 96.50 310 SER A N 1
ATOM 2315 C CA . SER A 1 310 ? -17.706 -16.075 -14.317 1.00 96.50 310 SER A CA 1
ATOM 2316 C C . SER A 1 310 ? -18.369 -16.939 -13.235 1.00 96.50 310 SER A C 1
ATOM 2318 O O . SER A 1 310 ? -17.985 -18.094 -13.058 1.00 96.50 310 SER A O 1
ATOM 2320 N N . ARG A 1 311 ? -19.344 -16.405 -12.481 1.00 95.56 311 ARG A N 1
ATOM 2321 C CA . ARG A 1 311 ? -20.006 -17.072 -11.339 1.00 95.56 311 ARG A CA 1
ATOM 2322 C C . ARG A 1 311 ? -19.035 -17.544 -10.249 1.00 95.56 311 ARG A C 1
ATOM 2324 O O . ARG A 1 311 ? -19.306 -18.509 -9.531 1.00 95.56 311 ARG A O 1
ATOM 2331 N N . LEU A 1 312 ? -17.894 -16.870 -10.134 1.00 96.38 312 LEU A N 1
ATOM 2332 C CA . LEU A 1 312 ? -16.897 -17.093 -9.088 1.00 96.38 312 LEU A CA 1
ATOM 2333 C C . LEU A 1 312 ? -17.154 -16.213 -7.862 1.00 96.38 312 LEU A C 1
ATOM 2335 O O . LEU A 1 312 ? -16.729 -16.588 -6.767 1.00 96.38 312 LEU A O 1
ATOM 2339 N N . ALA A 1 313 ? -17.866 -15.096 -8.046 1.00 95.69 313 ALA A N 1
ATOM 2340 C CA . ALA A 1 313 ? -18.367 -14.237 -6.983 1.00 95.69 313 ALA A CA 1
ATOM 2341 C C . ALA A 1 313 ? -19.897 -14.092 -7.031 1.00 95.69 313 ALA A C 1
ATOM 2343 O O . ALA A 1 313 ? -20.488 -14.109 -8.111 1.00 95.69 313 ALA A O 1
ATOM 2344 N N . TRP A 1 314 ? -20.531 -13.932 -5.869 1.00 93.75 314 TRP A N 1
ATOM 2345 C CA . TRP A 1 314 ? -21.962 -13.633 -5.713 1.00 93.75 314 TRP A CA 1
ATOM 2346 C C . TRP A 1 314 ? -22.190 -12.639 -4.566 1.00 93.75 314 TRP A C 1
ATOM 2348 O O . TRP A 1 314 ? -21.247 -12.267 -3.864 1.00 93.75 314 TRP A O 1
ATOM 2358 N N . ASP A 1 315 ? -23.437 -12.184 -4.407 1.00 91.31 315 ASP A N 1
ATOM 2359 C CA . ASP A 1 315 ? -23.830 -11.136 -3.451 1.00 91.31 315 ASP A CA 1
ATOM 2360 C C . ASP A 1 315 ? -22.941 -9.892 -3.540 1.00 91.31 315 ASP A C 1
ATOM 2362 O O . ASP A 1 315 ? -22.538 -9.309 -2.536 1.00 91.31 315 ASP A O 1
ATOM 2366 N N . VAL A 1 316 ? -22.607 -9.502 -4.772 1.00 90.38 316 VAL A N 1
ATOM 2367 C CA . VAL A 1 316 ? -21.749 -8.349 -5.023 1.00 90.38 316 VAL A CA 1
ATOM 2368 C C . VAL A 1 316 ? -22.510 -7.074 -4.684 1.00 90.38 316 VAL A C 1
ATOM 2370 O O . VAL A 1 316 ? -23.541 -6.766 -5.287 1.00 90.38 316 VAL A O 1
ATOM 2373 N N . ASN A 1 317 ? -21.995 -6.325 -3.715 1.00 85.75 317 ASN A N 1
ATOM 2374 C CA . ASN A 1 317 ? -22.615 -5.090 -3.269 1.00 85.75 317 ASN A CA 1
ATOM 2375 C C . ASN A 1 317 ? -22.218 -3.913 -4.172 1.00 85.75 317 ASN A C 1
ATOM 2377 O O . ASN A 1 317 ? -21.220 -3.229 -3.929 1.00 85.75 317 ASN A O 1
ATOM 2381 N N . TYR A 1 318 ? -22.992 -3.703 -5.235 1.00 79.88 318 TYR A N 1
ATOM 2382 C CA . TYR A 1 318 ? -22.894 -2.518 -6.087 1.00 79.88 318 TYR A CA 1
ATOM 2383 C C . TYR A 1 318 ? -23.690 -1.350 -5.492 1.00 79.88 318 TYR A C 1
ATOM 2385 O O . TYR A 1 318 ? -24.750 -1.549 -4.897 1.00 79.88 318 TYR A O 1
ATOM 2393 N N . TRP A 1 319 ? -23.188 -0.126 -5.679 1.00 69.50 319 TRP A N 1
ATOM 2394 C CA . TRP A 1 319 ? -23.880 1.099 -5.274 1.00 69.50 319 TRP A CA 1
ATOM 2395 C C . TRP A 1 319 ? -25.298 1.157 -5.864 1.00 69.50 319 TRP A C 1
ATOM 2397 O O . TRP A 1 319 ? -25.477 1.003 -7.073 1.00 69.50 319 TRP A O 1
ATOM 2407 N N . GLY A 1 320 ? -26.313 1.383 -5.023 1.00 57.53 320 GLY A N 1
ATOM 2408 C CA . GLY A 1 320 ? -27.705 1.472 -5.465 1.00 57.53 320 GLY A CA 1
ATOM 2409 C C . GLY A 1 320 ? -28.671 1.967 -4.377 1.00 57.53 320 GLY A C 1
ATOM 2410 O O . GLY A 1 320 ? -28.447 1.714 -3.192 1.00 57.53 320 GLY A O 1
ATOM 2411 N N . PRO A 1 321 ? -29.775 2.642 -4.753 1.00 47.53 321 PRO A N 1
ATOM 2412 C CA . PRO A 1 321 ? -30.649 3.373 -3.825 1.00 47.53 321 PRO A CA 1
ATOM 2413 C C . PRO A 1 321 ? -31.407 2.507 -2.800 1.00 47.53 321 PRO A C 1
ATOM 2415 O O . PRO A 1 321 ? -31.929 3.037 -1.827 1.00 47.53 321 PRO A O 1
ATOM 2418 N N . SER A 1 322 ? -31.475 1.183 -2.978 1.00 42.84 322 SER A N 1
ATOM 2419 C CA . SER A 1 322 ? -32.304 0.284 -2.156 1.00 42.84 322 SER A CA 1
ATOM 2420 C C . SER A 1 322 ? -31.556 -0.506 -1.071 1.00 42.84 322 SER A C 1
ATOM 2422 O O . SER A 1 322 ? -32.204 -1.169 -0.263 1.00 42.84 322 SER A O 1
ATOM 2424 N N . ARG A 1 323 ? -30.213 -0.459 -1.021 1.00 47.38 323 ARG A N 1
ATOM 2425 C CA . ARG A 1 323 ? -29.395 -1.223 -0.044 1.00 47.38 323 ARG A CA 1
ATOM 2426 C C . ARG A 1 323 ? -28.504 -0.365 0.857 1.00 47.38 323 ARG A C 1
ATOM 2428 O O . ARG A 1 323 ? -27.837 -0.896 1.741 1.00 47.38 323 ARG A O 1
ATOM 2435 N N . LEU A 1 324 ? -28.518 0.950 0.673 1.00 49.59 324 LEU A N 1
ATOM 2436 C CA . LEU A 1 324 ? -27.728 1.886 1.463 1.00 49.59 324 LEU A CA 1
ATOM 2437 C C . LEU A 1 324 ? -28.511 2.286 2.716 1.00 49.59 324 LEU A C 1
ATOM 2439 O O . LEU A 1 324 ? -29.178 3.315 2.749 1.00 49.59 324 LEU A O 1
ATOM 2443 N N . ARG A 1 325 ? -28.415 1.487 3.779 1.00 43.94 325 ARG A N 1
ATOM 2444 C CA . ARG A 1 325 ? -28.349 2.123 5.096 1.00 43.94 325 ARG A CA 1
ATOM 2445 C C . ARG A 1 325 ? -26.875 2.427 5.325 1.00 43.94 325 ARG A C 1
ATOM 2447 O O . ARG A 1 325 ? -26.090 1.475 5.309 1.00 43.94 325 ARG A O 1
ATOM 2454 N N . PRO A 1 326 ? -26.476 3.698 5.511 1.00 47.66 326 PRO A N 1
ATOM 2455 C CA . PRO A 1 326 ? -25.202 3.964 6.156 1.00 47.66 326 PRO A CA 1
ATOM 2456 C C . PRO A 1 326 ? -25.204 3.100 7.412 1.00 47.66 326 PRO A C 1
ATOM 2458 O O . PRO A 1 326 ? -26.175 3.156 8.176 1.00 47.66 326 PRO A O 1
ATOM 2461 N N . LYS A 1 327 ? -24.180 2.265 7.625 1.00 46.12 327 LYS A N 1
ATOM 2462 C CA . LYS A 1 327 ? -24.011 1.753 8.982 1.00 46.12 327 LYS A CA 1
ATOM 2463 C C . LYS A 1 327 ? -23.770 3.005 9.793 1.00 46.12 327 LYS A C 1
ATOM 2465 O O . LYS A 1 327 ? -22.731 3.640 9.620 1.00 46.12 327 LYS A O 1
ATOM 2470 N N . SER A 1 328 ? -24.731 3.404 10.625 1.00 41.31 328 SER A N 1
ATOM 2471 C CA . SER A 1 328 ? -24.443 4.478 11.566 1.00 41.31 328 SER A CA 1
ATOM 2472 C C . SER A 1 328 ? -23.158 4.059 12.286 1.00 41.31 328 SER A C 1
ATOM 2474 O O . SER A 1 328 ? -23.005 2.878 12.621 1.00 41.31 328 SER A O 1
ATOM 2476 N N . ARG A 1 329 ? -22.199 4.968 12.504 1.00 45.62 329 ARG A N 1
ATOM 2477 C CA . ARG A 1 329 ? -20.941 4.629 13.212 1.00 45.62 329 ARG A CA 1
ATOM 2478 C C . ARG A 1 329 ? -21.201 3.899 14.550 1.00 45.62 329 ARG A C 1
ATOM 2480 O O . ARG A 1 329 ? -20.350 3.173 15.057 1.00 45.62 329 ARG A O 1
ATOM 2487 N N . TYR A 1 330 ? -22.422 4.015 15.075 1.00 35.62 330 TYR A N 1
ATOM 2488 C CA . TYR A 1 330 ? -22.982 3.285 16.208 1.00 35.62 330 TYR A CA 1
ATOM 2489 C C . TYR A 1 330 ? -23.249 1.776 15.974 1.00 35.62 330 TYR A C 1
ATOM 2491 O O . TYR A 1 330 ? -22.957 0.965 16.852 1.00 35.62 330 TYR A O 1
ATOM 2499 N N . GLU A 1 331 ? -23.760 1.358 14.814 1.00 37.41 331 GLU A N 1
ATOM 2500 C CA . GLU A 1 331 ? -24.059 -0.054 14.497 1.00 37.41 331 GLU A CA 1
ATOM 2501 C C . GLU A 1 331 ? -22.789 -0.911 14.374 1.00 37.41 331 GLU A C 1
ATOM 2503 O O . GLU A 1 331 ? -22.759 -2.058 14.830 1.00 37.41 331 GLU A O 1
ATOM 2508 N N . VAL A 1 332 ? -21.700 -0.336 13.847 1.00 47.22 332 VAL A N 1
ATOM 2509 C CA . VAL A 1 332 ? -20.370 -0.973 13.847 1.00 47.22 332 VAL A CA 1
ATOM 2510 C C . VAL A 1 332 ? -19.915 -1.242 15.288 1.00 47.22 332 VAL A C 1
ATOM 2512 O O . VAL A 1 332 ? -19.486 -2.352 15.605 1.00 47.22 332 VAL A O 1
ATOM 2515 N N . ARG A 1 333 ? -20.092 -0.265 16.189 1.00 38.41 333 ARG A N 1
ATOM 2516 C CA . ARG A 1 333 ? -19.719 -0.362 17.612 1.00 38.41 333 ARG A CA 1
ATOM 2517 C C . ARG A 1 333 ? -20.567 -1.381 18.381 1.00 38.41 333 ARG A C 1
ATOM 2519 O O . ARG A 1 333 ? -20.020 -2.108 19.207 1.00 38.41 333 ARG A O 1
ATOM 2526 N N . ARG A 1 334 ? -21.871 -1.465 18.093 1.00 31.59 334 ARG A N 1
ATOM 2527 C CA . ARG A 1 334 ? -22.819 -2.384 18.748 1.00 31.59 334 ARG A CA 1
ATOM 2528 C C . ARG A 1 334 ? -22.569 -3.849 18.384 1.00 31.59 334 ARG A C 1
ATOM 2530 O O . ARG A 1 334 ? -22.422 -4.664 19.289 1.00 31.59 334 ARG A O 1
ATOM 2537 N N . SER A 1 335 ? -22.378 -4.166 17.100 1.00 38.88 335 SER A N 1
ATOM 2538 C CA . SER A 1 335 ? -22.025 -5.533 16.672 1.00 38.88 335 SER A CA 1
ATOM 2539 C C . SER A 1 335 ? -20.718 -6.044 17.302 1.00 38.88 335 SER A C 1
ATOM 2541 O O . SER A 1 335 ? -20.552 -7.238 17.543 1.00 38.88 335 SER A O 1
ATOM 2543 N N . ALA A 1 336 ? -19.800 -5.129 17.629 1.00 41.25 336 ALA A N 1
ATOM 2544 C CA . ALA A 1 336 ? -18.507 -5.441 18.223 1.00 41.25 336 ALA A CA 1
ATOM 2545 C C . ALA A 1 336 ? -18.543 -5.596 19.757 1.00 41.25 336 ALA A C 1
ATOM 2547 O O . ALA A 1 336 ? -17.580 -6.097 20.332 1.00 41.25 336 ALA A O 1
ATOM 2548 N N . LEU A 1 337 ? -19.624 -5.152 20.408 1.00 36.91 337 LEU A N 1
ATOM 2549 C CA . LEU A 1 337 ? -19.910 -5.383 21.830 1.00 36.91 337 LEU A CA 1
ATOM 2550 C C . LEU A 1 337 ? -20.795 -6.624 22.017 1.00 36.91 337 LEU A C 1
ATOM 2552 O O . LEU A 1 337 ? -20.575 -7.411 22.934 1.00 36.91 337 LEU A O 1
ATOM 2556 N N . GLU A 1 338 ? -21.739 -6.854 21.105 1.00 39.69 338 GLU A N 1
ATOM 2557 C CA . GLU A 1 338 ? -22.600 -8.044 21.107 1.00 39.69 338 GLU A CA 1
ATOM 2558 C C . GLU A 1 338 ? -21.821 -9.318 20.717 1.00 39.69 338 GLU A C 1
ATOM 2560 O O . GLU A 1 338 ? -22.110 -10.394 21.231 1.00 39.69 338 GLU A O 1
ATOM 2565 N N . GLY A 1 339 ? -20.753 -9.199 19.915 1.00 36.19 339 GLY A N 1
ATOM 2566 C CA . GLY A 1 339 ? -19.803 -10.289 19.642 1.00 36.19 339 GLY A CA 1
ATOM 2567 C C . GLY A 1 339 ? -18.821 -10.604 20.784 1.00 36.19 339 GLY A C 1
ATOM 2568 O O . GLY A 1 339 ? -18.086 -11.582 20.690 1.00 36.19 339 GLY A O 1
ATOM 2569 N N . SER A 1 340 ? -18.803 -9.795 21.854 1.00 35.69 340 SER A N 1
ATOM 2570 C CA . SER A 1 340 ? -18.048 -10.057 23.093 1.00 35.69 340 SER A CA 1
ATOM 2571 C C . SER A 1 340 ? -18.920 -10.610 24.223 1.00 35.69 340 SER A C 1
ATOM 2573 O O . SER A 1 340 ? -18.503 -10.601 25.380 1.00 35.69 340 SER A O 1
ATOM 2575 N N . GLY A 1 341 ? -20.118 -11.111 23.896 1.00 29.16 341 GLY A N 1
ATOM 2576 C CA . GLY A 1 341 ? -20.906 -11.932 24.805 1.00 29.16 341 GLY A CA 1
ATOM 2577 C C . GLY A 1 341 ? -20.075 -13.130 25.257 1.00 29.16 341 GLY A C 1
ATOM 2578 O O . GLY A 1 341 ? -19.842 -14.069 24.501 1.00 29.16 341 GLY A O 1
ATOM 2579 N N . THR A 1 342 ? -19.586 -13.050 26.487 1.00 29.61 342 THR A N 1
ATOM 2580 C CA . THR A 1 342 ? -18.894 -14.110 27.213 1.00 29.61 342 THR A CA 1
ATOM 2581 C C . THR A 1 342 ? -19.611 -15.451 27.025 1.00 29.61 342 THR A C 1
ATOM 2583 O O . THR A 1 342 ? -20.780 -15.551 27.411 1.00 29.61 342 THR A O 1
ATOM 2586 N N . PRO A 1 343 ? -18.954 -16.518 26.536 1.00 34.19 343 PRO A N 1
ATOM 2587 C CA . PRO A 1 343 ? -19.310 -17.840 27.007 1.00 34.19 343 PRO A CA 1
ATOM 2588 C C . PRO A 1 343 ? -18.877 -17.890 28.473 1.00 34.19 343 PRO A C 1
ATOM 2590 O O . PRO A 1 343 ? -17.722 -17.613 28.787 1.00 34.19 343 PRO A O 1
ATOM 2593 N N . ASN A 1 344 ? -19.852 -18.133 29.344 1.00 31.23 344 ASN A N 1
ATOM 2594 C CA . ASN A 1 344 ? -19.743 -18.421 30.771 1.00 31.23 344 ASN A CA 1
ATOM 2595 C C . ASN A 1 344 ? -18.328 -18.656 31.314 1.00 31.23 344 ASN A C 1
ATOM 2597 O O . ASN A 1 344 ? -17.593 -19.523 30.843 1.00 31.23 344 ASN A O 1
ATOM 2601 N N . GLY A 1 345 ? -18.014 -17.937 32.392 1.00 36.16 345 GLY A N 1
ATOM 2602 C CA . GLY A 1 345 ? -16.840 -18.199 33.204 1.00 36.16 345 GLY A CA 1
ATOM 2603 C C . GLY A 1 345 ? -16.755 -19.666 33.619 1.00 36.16 345 GLY A C 1
ATOM 2604 O O . GLY A 1 345 ? -17.646 -20.188 34.281 1.00 36.16 345 GLY A O 1
ATOM 2605 N N . ALA A 1 346 ? -15.648 -20.299 33.249 1.00 29.53 346 ALA A N 1
ATOM 2606 C CA . ALA A 1 346 ? -15.046 -21.408 33.969 1.00 29.53 346 ALA A CA 1
ATOM 2607 C C . ALA A 1 346 ? -13.583 -21.538 33.522 1.00 29.53 346 ALA A C 1
ATOM 2609 O O . ALA A 1 346 ? -13.316 -21.876 32.376 1.00 29.53 346 ALA A O 1
ATOM 2610 N N . ALA A 1 347 ? -12.687 -21.249 34.469 1.00 32.09 347 ALA A N 1
ATOM 2611 C CA . ALA A 1 347 ? -11.316 -21.740 34.617 1.00 32.09 347 ALA A CA 1
ATOM 2612 C C . ALA A 1 347 ? -10.356 -21.688 33.411 1.00 32.09 347 ALA A C 1
ATOM 2614 O O . ALA A 1 347 ? -10.509 -22.418 32.440 1.00 32.09 347 ALA A O 1
ATOM 2615 N N . LEU A 1 348 ? -9.241 -20.972 33.589 1.00 28.41 348 LEU A N 1
ATOM 2616 C CA . LEU A 1 348 ? -7.914 -21.600 33.625 1.00 28.41 348 LEU A CA 1
ATOM 2617 C C . LEU A 1 348 ? -6.893 -20.626 34.233 1.00 28.41 348 LEU A C 1
ATOM 2619 O O . LEU A 1 348 ? -6.780 -19.477 33.806 1.00 28.41 348 LEU A O 1
ATOM 2623 N N . LEU A 1 349 ? -6.244 -21.127 35.287 1.00 32.06 349 LEU A N 1
ATOM 2624 C CA . LEU A 1 349 ? -4.994 -20.646 35.873 1.00 32.06 349 LEU A CA 1
ATOM 2625 C C . LEU A 1 349 ? -3.846 -20.734 34.865 1.00 32.06 349 LEU A C 1
ATOM 2627 O O . LEU A 1 349 ? -3.887 -21.667 34.028 1.00 32.06 349 LEU A O 1
#

Foldseek 3Di:
DLVVLVVLLVLDDPVLSVVLVVQLQQQLVQLVVQQVVLLVLQCVFPVPDPLNNTADPQLNCCRNPVLSSVVSSVSSLCPCSRPVCSVVVVVVVVVLLLQLQQQLPQQQLAQCLQQVLWDFDPVLNVVSQVSNLSNLLATSPVSNVQVLQCLLQALNDVSNLQHCNNNNLSSNLCSSCDDPDPVNVPSDPPSNPDPNSSSSLANRNLVSQQNDHCLQVVVVVVCVVDPDPPCPDPPPPDDPDRRGDAPHDCVPQVPGRPNSVVSVVNNVSRVLQNQCSCPVVCSQVVSALFHPGNNRRVSSCVVVVVCVVVVRIPPNHHDDDPPDDRCPSVNSVVVVVVVPPDPDDDDDD

pLDDT: mean 74.65, std 18.4, range [28.33, 97.69]

InterPro domains:
  IPR015876 Acyl-CoA desaturase [PTHR11351] (59-165)

Sequence (349 aa):
MVLPACLLLALLPLANLAAALALALFLSLSAWRMCAEDVRCAAARAPDTPYSRGPNGYQFTMVTVLLPLQVASLTCLASPAVVPHPLLALLALPALLVFKNGVCMSVILHRWAAHAAFHVRPATGLVLAAVGCLAFQGGPLWWASRHRAHHRFCDTSPLDPHSPQLIGRLCALTFFVGGQGLDAVRSNLAVCFTTSWTGLASTLWFNVRNHPLGEAARRAEEEAAGGLAQPAGKHEAARSECVAVDDPASAGLLQEWPLYLLLEAVALFISPAVGEDSHDHHHNYPGLAVRPGKWGDCPGHAFVGLLHASRLAWDVNYWGPSRLRPKSRYEVRRSALEGSGTPNGAALL

Secondary structure (DSSP, 8-state):
-HHHHHHHHHTS-HHHHHHHHHHHHHHHHHHHHHHHHHHHHHHHH-TTSGGGG---HHHHHIIIIIHHHHHHHGGGGG-TTT-S-HHHHHHHHHHHHHIIIIIIIIIIIIIIIIT--SEE-HHHHHHHHHHHGGG-S--HHHHHHHHHHHHHHTTTSTTSTT-HHHH-HHHHHTTTT--SSTHHHHS-TTTTTTTHHHHHHHHTHHHHHHS-TTHHHHHHHHHHH--------SS-SS-------SS--GGGTTTS-HHHHHHHHHHHHHHHHHT-S-HHHHHHSTT-SS---TT--HHHHHHHHHHHHTTSEES-----TTT-----HHHHHHHHHHTT---------

Organism: Emiliania huxleyi (strain CCMP1516) (NCBI:txid280463)